Protein AF-A0A3A4K126-F1 (afdb_monomer_lite)

Foldseek 3Di:
DLVQLLVLLLVCLADLVSLLVSLLVLLVVCLVPVLLVQLSVQLCVLSCVVNDPVNCSSVVNNVVSLVVQLVVCCVPVVGSPDDPVLVVLCVLCVVQVHNDQFDPDLVLLLCLCDPQCQAHPCNLQVLLVLVVVCCVPVVVVPPPPVPQDPSNVSNLSSLVSSLVSLSRSLSRGLPSSVAQAHYRVSSVSSVVSSVSNCPVSVVPDDDPVSVVVSVVSNVSSVVSVVLRVPFDSPDCQAPRNVVVCRHNCNSVVSRDPVVHHRSVSSVVVVVVVVVVVVVPDD

Sequence (282 aa):
LFVLPVWLLVRAPQNAAALLLAGCAAGLAALVRPTDLVPLGLAIAWWLPAIGRRVWLFALPLAALGAVQLAYNAVQFGSWSAFGQTIMSEASVAARGVPSQWVWNPLPGIFGLLFSPSRGLFVYSPVLLFLAGWLTVKGRRARPDGATTPERRRLFCAWGSGAVGVLFVSAFRWEWWGGFCWGPRFMTDAAPYLALLLPPVLESLRRVSAKTAFALLLFLSIFIQWLGSVSDIYGPHSWNGQRQTYSQADREIMWDLDPPPQIVHHLLDFRREEDLVFRAGP

pLDDT: mean 86.99, std 12.14, range [43.09, 98.25]

Structure (mmCIF, N/CA/C/O backbone):
data_AF-A0A3A4K126-F1
#
_entry.id   AF-A0A3A4K126-F1
#
loop_
_atom_site.group_PDB
_atom_site.id
_atom_site.type_symbol
_atom_site.label_atom_id
_atom_site.label_alt_id
_atom_site.label_comp_id
_atom_site.label_asym_id
_atom_site.label_entity_id
_atom_site.label_seq_id
_atom_site.pdbx_PDB_ins_code
_atom_site.Cartn_x
_atom_site.Cartn_y
_atom_site.Cartn_z
_atom_site.occupancy
_atom_site.B_iso_or_equiv
_atom_site.auth_seq_id
_atom_site.auth_comp_id
_atom_site.auth_asym_id
_atom_site.auth_atom_id
_atom_site.pdbx_PDB_model_num
ATOM 1 N N . LEU A 1 1 ? 3.412 -9.599 9.054 1.00 72.56 1 LEU A N 1
ATOM 2 C CA . LEU A 1 1 ? 4.180 -8.748 9.994 1.00 72.56 1 LEU A CA 1
ATOM 3 C C . LEU A 1 1 ? 3.517 -7.389 10.235 1.00 72.56 1 LEU A C 1
ATOM 5 O O . LEU A 1 1 ? 3.362 -7.047 11.390 1.00 72.56 1 LEU A O 1
ATOM 9 N N . PHE A 1 2 ? 3.019 -6.671 9.219 1.00 77.44 2 PHE A N 1
ATOM 10 C CA . PHE A 1 2 ? 2.408 -5.329 9.370 1.00 77.44 2 PHE A CA 1
ATOM 11 C C . PHE A 1 2 ? 1.202 -5.207 10.305 1.00 77.44 2 PHE A C 1
ATOM 13 O O . PHE A 1 2 ? 1.059 -4.207 11.004 1.00 77.44 2 PHE A O 1
ATOM 20 N N . VAL A 1 3 ? 0.339 -6.223 10.343 1.00 84.25 3 VAL A N 1
ATOM 21 C CA . VAL A 1 3 ? -0.890 -6.172 11.149 1.00 84.25 3 VAL A CA 1
ATOM 22 C C . VAL A 1 3 ? -0.606 -6.363 12.643 1.00 84.25 3 VAL A C 1
ATOM 24 O O . VAL A 1 3 ? -1.303 -5.808 13.491 1.00 84.25 3 VAL A O 1
ATOM 27 N N . LEU A 1 4 ? 0.438 -7.129 12.968 1.00 89.62 4 LEU A N 1
ATOM 28 C CA . LEU A 1 4 ? 0.722 -7.582 14.327 1.00 89.62 4 LEU A CA 1
ATOM 29 C C . LEU A 1 4 ? 1.096 -6.435 15.290 1.00 89.62 4 LEU A C 1
ATOM 31 O O . LEU A 1 4 ? 0.497 -6.391 16.363 1.00 89.62 4 LEU A O 1
ATOM 35 N N . PRO A 1 5 ? 1.988 -5.479 14.942 1.00 89.62 5 PRO A N 1
ATOM 36 C CA . PRO A 1 5 ? 2.283 -4.331 15.794 1.00 89.62 5 PRO A CA 1
ATOM 37 C C . PRO A 1 5 ? 1.029 -3.539 16.149 1.00 89.62 5 PRO A C 1
ATOM 39 O O . PRO A 1 5 ? 0.757 -3.313 17.322 1.00 89.62 5 PRO A O 1
ATOM 42 N N . VAL A 1 6 ? 0.216 -3.175 15.154 1.00 88.69 6 VAL A N 1
ATOM 43 C CA . VAL A 1 6 ? -1.006 -2.395 15.388 1.00 88.69 6 VAL A CA 1
ATOM 44 C C . VAL A 1 6 ? -2.006 -3.194 16.226 1.00 88.69 6 VAL A C 1
ATOM 46 O O . VAL A 1 6 ? -2.586 -2.649 17.158 1.00 88.69 6 VAL A O 1
ATOM 49 N N . TRP A 1 7 ? -2.177 -4.492 15.965 1.00 89.88 7 TRP A N 1
ATOM 50 C CA . TRP A 1 7 ? -3.062 -5.351 16.758 1.00 89.88 7 TRP A CA 1
ATOM 51 C C . TRP A 1 7 ? -2.628 -5.465 18.230 1.00 89.88 7 TRP A C 1
ATOM 53 O O . TRP A 1 7 ? -3.470 -5.370 19.125 1.00 89.88 7 TRP A O 1
ATOM 63 N N . LEU A 1 8 ? -1.326 -5.611 18.497 1.00 92.19 8 LEU A N 1
ATOM 64 C CA . LEU A 1 8 ? -0.777 -5.631 19.858 1.00 92.19 8 LEU A CA 1
ATOM 65 C C . LEU A 1 8 ? -0.990 -4.290 20.572 1.00 92.19 8 LEU A C 1
ATOM 67 O O . LEU A 1 8 ? -1.382 -4.272 21.740 1.00 92.19 8 LEU A O 1
ATOM 71 N N . LEU A 1 9 ? -0.798 -3.177 19.859 1.00 89.06 9 LEU A N 1
ATOM 72 C CA . LEU A 1 9 ? -1.029 -1.828 20.382 1.00 89.06 9 LEU A CA 1
ATOM 73 C C . LEU A 1 9 ? -2.507 -1.554 20.675 1.00 89.06 9 LEU A C 1
ATOM 75 O O . LEU A 1 9 ? -2.808 -0.871 21.647 1.00 89.06 9 LEU A O 1
ATOM 79 N N . VAL A 1 10 ? -3.427 -2.123 19.892 1.00 89.12 10 VAL A N 1
ATOM 80 C CA . VAL A 1 10 ? -4.870 -2.060 20.172 1.00 89.12 10 VAL A CA 1
ATOM 81 C C . VAL A 1 10 ? -5.212 -2.822 21.443 1.00 89.12 10 VAL A C 1
ATOM 83 O O . VAL A 1 10 ? -5.946 -2.314 22.285 1.00 89.12 10 VAL A O 1
ATOM 86 N N . ARG A 1 11 ? -4.711 -4.054 21.582 1.00 90.06 11 ARG A N 1
ATOM 87 C CA . ARG A 1 11 ? -5.103 -4.930 22.692 1.00 90.06 11 ARG A CA 1
ATOM 88 C C . ARG A 1 11 ? -4.477 -4.541 24.021 1.00 90.06 11 ARG A C 1
ATOM 90 O O . ARG A 1 11 ? -5.117 -4.706 25.055 1.00 90.06 11 ARG A O 1
ATOM 97 N N . ALA A 1 12 ? -3.224 -4.099 24.012 1.00 90.62 12 ALA A N 1
ATOM 98 C CA . ALA A 1 12 ? -2.472 -3.892 25.240 1.00 90.62 12 ALA A CA 1
ATOM 99 C C . ALA A 1 12 ? -1.412 -2.779 25.090 1.00 90.62 12 ALA A C 1
ATOM 101 O O . ALA A 1 12 ? -0.218 -3.043 25.251 1.00 90.62 12 ALA A O 1
ATOM 102 N N . PRO A 1 13 ? -1.822 -1.516 24.847 1.00 88.69 13 PRO A N 1
ATOM 103 C CA . PRO A 1 13 ? -0.907 -0.403 24.542 1.00 88.69 13 PRO A CA 1
ATOM 104 C C . PRO A 1 13 ? 0.076 -0.065 25.671 1.00 88.69 13 PRO A C 1
ATOM 106 O O . PRO A 1 13 ? 1.084 0.594 25.441 1.00 88.69 13 PRO A O 1
ATOM 109 N N . GLN A 1 14 ? -0.219 -0.500 26.898 1.00 92.38 14 GLN A N 1
ATOM 110 C CA . GLN A 1 14 ? 0.610 -0.271 28.082 1.00 92.38 14 GLN A CA 1
ATOM 111 C C . GLN A 1 14 ? 1.362 -1.528 28.542 1.00 92.38 14 GLN A C 1
ATOM 113 O O . GLN A 1 14 ? 2.190 -1.447 29.448 1.00 92.38 14 GLN A O 1
ATOM 118 N N . ASN A 1 15 ? 1.101 -2.699 27.955 1.00 96.25 15 ASN A N 1
ATOM 119 C CA . ASN A 1 15 ? 1.743 -3.944 28.368 1.00 96.25 15 ASN A CA 1
ATOM 120 C C . ASN A 1 15 ? 3.165 -4.038 27.793 1.00 96.25 15 ASN A C 1
ATOM 122 O O . ASN A 1 15 ? 3.366 -3.902 26.588 1.00 96.25 15 ASN A O 1
ATOM 126 N N . ALA A 1 16 ? 4.155 -4.300 28.650 1.00 96.50 16 ALA A N 1
ATOM 127 C CA . ALA A 1 16 ? 5.557 -4.308 28.242 1.00 96.50 16 ALA A CA 1
ATOM 128 C C . ALA A 1 16 ? 5.885 -5.405 27.218 1.00 96.50 16 ALA A C 1
ATOM 130 O O . ALA A 1 16 ? 6.564 -5.129 26.232 1.00 96.50 16 ALA A O 1
ATOM 131 N N . ALA A 1 17 ? 5.362 -6.619 27.409 1.00 96.69 17 ALA A N 1
ATOM 132 C CA . ALA A 1 17 ? 5.566 -7.719 26.471 1.00 96.69 17 ALA A CA 1
ATOM 133 C C . ALA A 1 17 ? 4.918 -7.417 25.113 1.00 96.69 17 ALA A C 1
ATOM 135 O O . ALA A 1 17 ? 5.538 -7.640 24.079 1.00 96.69 17 ALA A O 1
ATOM 136 N N . ALA A 1 18 ? 3.711 -6.842 25.102 1.00 95.50 18 ALA A N 1
ATOM 137 C CA . ALA A 1 18 ? 3.046 -6.438 23.866 1.00 95.50 18 ALA A CA 1
ATOM 138 C C . ALA A 1 18 ? 3.837 -5.359 23.109 1.00 95.50 18 ALA A C 1
ATOM 140 O O . ALA A 1 18 ? 3.971 -5.454 21.892 1.00 95.50 18 ALA A O 1
ATOM 141 N N . LEU A 1 19 ? 4.399 -4.369 23.813 1.00 96.62 19 LEU A N 1
ATOM 142 C CA . LEU A 1 19 ? 5.230 -3.322 23.209 1.00 96.62 19 LEU A CA 1
ATOM 143 C C . LEU A 1 19 ? 6.538 -3.877 22.635 1.00 96.62 19 LEU A C 1
ATOM 145 O O . LEU A 1 19 ? 6.878 -3.551 21.499 1.00 96.62 19 LEU A O 1
ATOM 149 N N . LEU A 1 20 ? 7.222 -4.752 23.378 1.00 97.62 20 LEU A N 1
ATOM 150 C CA . LEU A 1 20 ? 8.434 -5.427 22.910 1.00 97.62 20 LEU A CA 1
ATOM 151 C C . LEU A 1 20 ? 8.143 -6.292 21.677 1.00 97.62 20 LEU A C 1
ATOM 153 O O . LEU A 1 20 ? 8.834 -6.182 20.670 1.00 97.62 20 LEU A O 1
ATOM 157 N N . LEU A 1 21 ? 7.078 -7.098 21.710 1.00 96.81 21 LEU A N 1
ATOM 158 C CA . LEU A 1 21 ? 6.668 -7.931 20.576 1.00 96.81 21 LEU A CA 1
ATOM 159 C C . LEU A 1 21 ? 6.244 -7.093 19.363 1.00 96.81 21 LEU A C 1
ATOM 161 O O . LEU A 1 21 ? 6.586 -7.443 18.235 1.00 96.81 21 LEU A O 1
ATOM 165 N N . ALA A 1 22 ? 5.540 -5.979 19.577 1.00 95.44 22 ALA A N 1
ATOM 166 C CA . ALA A 1 22 ? 5.163 -5.058 18.510 1.00 95.44 22 ALA A CA 1
ATOM 167 C C . ALA A 1 22 ? 6.400 -4.429 17.860 1.00 95.44 22 ALA A C 1
ATOM 169 O O . ALA A 1 22 ? 6.471 -4.350 16.635 1.00 95.44 22 ALA A O 1
ATOM 170 N N . GLY A 1 23 ? 7.386 -4.030 18.666 1.00 95.88 23 GLY A N 1
ATOM 171 C CA . GLY A 1 23 ? 8.648 -3.485 18.182 1.00 95.88 23 GLY A CA 1
ATOM 172 C C . GLY A 1 23 ? 9.515 -4.524 17.465 1.00 95.88 23 GLY A C 1
ATOM 173 O O . GLY A 1 23 ? 10.050 -4.232 16.399 1.00 95.88 23 GLY A O 1
ATOM 174 N N . CYS A 1 24 ? 9.575 -5.765 17.962 1.00 96.38 24 CYS A N 1
ATOM 175 C CA . CYS A 1 24 ? 10.208 -6.886 17.258 1.00 96.38 24 CYS A CA 1
ATOM 176 C C . CYS A 1 24 ? 9.538 -7.140 15.903 1.00 96.38 24 CYS A C 1
ATOM 178 O O . CYS A 1 24 ? 10.215 -7.228 14.885 1.00 96.38 24 CYS A O 1
ATOM 180 N N . ALA A 1 25 ? 8.205 -7.220 15.863 1.00 94.94 25 ALA A N 1
ATOM 181 C CA . ALA A 1 25 ? 7.463 -7.440 14.625 1.00 94.94 25 ALA A CA 1
ATOM 182 C C . ALA A 1 25 ? 7.648 -6.288 13.623 1.00 94.94 25 ALA A C 1
ATOM 184 O O . ALA A 1 25 ? 7.746 -6.538 12.421 1.00 94.94 25 ALA A O 1
ATOM 185 N N . ALA A 1 26 ? 7.735 -5.047 14.112 1.00 93.88 26 ALA A N 1
ATOM 186 C CA . ALA A 1 26 ? 8.054 -3.876 13.303 1.00 93.88 26 ALA A CA 1
ATOM 187 C C . ALA A 1 26 ? 9.484 -3.926 12.746 1.00 93.88 26 ALA A C 1
ATOM 189 O O . ALA A 1 26 ? 9.683 -3.680 11.559 1.00 93.88 26 ALA A O 1
ATOM 190 N N . GLY A 1 27 ? 10.466 -4.294 13.572 1.00 94.50 27 GLY A N 1
ATOM 191 C CA . GLY A 1 27 ? 11.854 -4.438 13.138 1.00 94.50 27 GLY A CA 1
ATOM 192 C C . GLY A 1 27 ? 12.030 -5.561 12.123 1.00 94.50 27 GLY A C 1
ATOM 193 O O . GLY A 1 27 ? 12.651 -5.347 11.092 1.00 94.50 27 GLY A O 1
ATOM 194 N N . LEU A 1 28 ? 11.400 -6.720 12.335 1.00 93.94 28 LEU A N 1
ATOM 195 C CA . LEU A 1 28 ? 11.408 -7.816 11.362 1.00 93.94 28 LEU A CA 1
ATOM 196 C C . LEU A 1 28 ? 10.764 -7.402 10.033 1.00 93.94 28 LEU A C 1
ATOM 198 O O . LEU A 1 28 ? 11.263 -7.771 8.974 1.00 93.94 28 LEU A O 1
ATOM 202 N N . ALA A 1 29 ? 9.681 -6.618 10.068 1.00 90.75 29 ALA A N 1
ATOM 203 C CA . ALA A 1 29 ? 9.089 -6.070 8.850 1.00 90.75 29 ALA A CA 1
ATOM 204 C C . ALA A 1 29 ? 10.081 -5.162 8.101 1.00 90.75 29 ALA A C 1
ATOM 206 O O . ALA A 1 29 ? 10.238 -5.298 6.891 1.00 90.75 29 ALA A O 1
ATOM 207 N N . ALA A 1 30 ? 10.798 -4.303 8.831 1.00 88.25 30 ALA A N 1
ATOM 208 C CA . ALA A 1 30 ? 11.812 -3.412 8.273 1.00 88.25 30 ALA A CA 1
ATOM 209 C C . ALA A 1 30 ? 13.025 -4.157 7.690 1.00 88.25 30 ALA A C 1
ATOM 211 O O . ALA A 1 30 ? 13.565 -3.720 6.677 1.00 88.25 30 ALA A O 1
ATOM 212 N N . LEU A 1 31 ? 13.429 -5.284 8.291 1.00 89.69 31 LEU A N 1
ATOM 213 C CA . LEU A 1 31 ? 14.481 -6.156 7.748 1.00 89.69 31 LEU A CA 1
ATOM 214 C C . LEU A 1 31 ? 14.087 -6.752 6.396 1.00 89.69 31 LEU A C 1
ATOM 216 O O . LEU A 1 31 ? 14.909 -6.845 5.491 1.00 89.69 31 LEU A O 1
ATOM 220 N N . VAL A 1 32 ? 12.821 -7.152 6.252 1.00 87.94 32 VAL A N 1
ATOM 221 C CA . VAL A 1 32 ? 12.309 -7.704 4.992 1.00 87.94 32 VAL A CA 1
ATOM 222 C C . VAL A 1 32 ? 12.216 -6.610 3.930 1.00 87.94 32 VAL A C 1
ATOM 224 O O . VAL A 1 32 ? 12.624 -6.823 2.788 1.00 87.94 32 VAL A O 1
ATOM 227 N N . ARG A 1 33 ? 11.681 -5.440 4.296 1.00 85.88 33 ARG A N 1
ATOM 228 C CA . ARG A 1 33 ? 11.512 -4.290 3.403 1.00 85.88 33 ARG A CA 1
ATOM 229 C C . ARG A 1 33 ? 11.662 -2.972 4.170 1.00 85.88 33 ARG A C 1
ATOM 231 O O . ARG A 1 33 ? 10.720 -2.529 4.830 1.00 85.88 33 ARG A O 1
ATOM 238 N N . PRO A 1 34 ? 12.808 -2.283 4.033 1.00 86.25 34 PRO A N 1
ATOM 239 C CA . PRO A 1 34 ? 13.057 -1.017 4.726 1.00 86.25 34 PRO A CA 1
ATOM 240 C C . PRO A 1 34 ? 12.057 0.089 4.369 1.00 86.25 34 PRO A C 1
ATOM 242 O O . PRO A 1 34 ? 11.747 0.940 5.201 1.00 86.25 34 PRO A O 1
ATOM 245 N N . THR A 1 35 ? 11.513 0.064 3.148 1.00 85.38 35 THR A N 1
ATOM 246 C CA . THR A 1 35 ? 10.482 1.004 2.679 1.00 85.38 35 THR A CA 1
ATOM 247 C C . THR A 1 35 ? 9.215 0.966 3.522 1.00 85.38 35 THR A C 1
ATOM 249 O O . THR A 1 35 ? 8.507 1.971 3.606 1.00 85.38 35 THR A O 1
ATOM 252 N N . ASP A 1 36 ? 8.956 -0.151 4.200 1.00 86.25 36 ASP A N 1
ATOM 253 C CA . ASP A 1 36 ? 7.715 -0.356 4.931 1.00 86.25 36 ASP A CA 1
ATOM 254 C C . ASP A 1 36 ? 7.744 0.298 6.324 1.00 86.25 36 ASP A C 1
ATOM 256 O O . ASP A 1 36 ? 6.718 0.389 7.004 1.00 86.25 36 ASP A O 1
ATOM 260 N N . LEU A 1 37 ? 8.895 0.850 6.729 1.00 89.69 37 LEU A N 1
ATOM 261 C CA . LEU A 1 37 ? 9.010 1.704 7.913 1.00 89.69 37 LEU A CA 1
ATOM 262 C C . LEU A 1 37 ? 8.114 2.941 7.824 1.00 89.69 37 LEU A C 1
ATOM 264 O O . LEU A 1 37 ? 7.567 3.364 8.840 1.00 89.69 37 LEU A O 1
ATOM 268 N N . VAL A 1 38 ? 7.933 3.509 6.628 1.00 92.69 38 VAL A N 1
ATOM 269 C CA . VAL A 1 38 ? 7.070 4.681 6.423 1.00 92.69 38 VAL A CA 1
ATOM 270 C C . VAL A 1 38 ? 5.597 4.344 6.687 1.00 92.69 38 VAL A C 1
ATOM 272 O O . VAL A 1 38 ? 5.020 4.938 7.601 1.00 92.69 38 VAL A O 1
ATOM 275 N N . PRO A 1 39 ? 4.957 3.396 5.970 1.00 91.44 39 PRO A N 1
ATOM 276 C CA . PRO A 1 39 ? 3.559 3.055 6.222 1.00 91.44 39 PRO A CA 1
ATOM 277 C C . PRO A 1 39 ? 3.334 2.507 7.635 1.00 91.44 39 PRO A C 1
ATOM 279 O O . PRO A 1 39 ? 2.326 2.830 8.266 1.00 91.44 39 PRO A O 1
ATOM 282 N N . LEU A 1 40 ? 4.277 1.731 8.180 1.00 91.06 40 LEU A N 1
ATOM 283 C CA . LEU A 1 40 ? 4.178 1.239 9.550 1.00 91.06 40 LEU A CA 1
ATOM 284 C C . LEU A 1 40 ? 4.292 2.371 10.580 1.00 91.06 40 LEU A C 1
ATOM 286 O O . LEU A 1 40 ? 3.487 2.429 11.508 1.00 91.06 40 LEU A O 1
ATOM 290 N N . GLY A 1 41 ? 5.237 3.294 10.405 1.00 92.62 41 GLY A N 1
ATOM 291 C CA . GLY A 1 41 ? 5.402 4.465 11.264 1.00 92.62 41 GLY A CA 1
ATOM 292 C C . GLY A 1 41 ? 4.164 5.360 11.254 1.00 92.62 41 GLY A C 1
ATOM 293 O O . GLY A 1 41 ? 3.674 5.741 12.316 1.00 92.62 41 GLY A O 1
ATOM 294 N N . LEU A 1 42 ? 3.590 5.614 10.073 1.00 94.06 42 LEU A N 1
ATOM 295 C CA . LEU A 1 42 ? 2.342 6.368 9.927 1.00 94.06 42 LEU A CA 1
ATOM 296 C C . LEU A 1 42 ? 1.147 5.678 10.596 1.00 94.06 42 LEU A C 1
ATOM 298 O O . LEU A 1 42 ? 0.272 6.365 11.125 1.00 94.06 42 LEU A O 1
ATOM 302 N N . ALA A 1 43 ? 1.082 4.345 10.587 1.00 91.50 43 ALA A N 1
ATOM 303 C CA . ALA A 1 43 ? 0.035 3.598 11.281 1.00 91.50 43 ALA A CA 1
ATOM 304 C C . ALA A 1 43 ? 0.228 3.630 12.810 1.00 91.50 43 ALA A C 1
ATOM 306 O O . ALA A 1 43 ? -0.720 3.861 13.563 1.00 91.50 43 ALA A O 1
ATOM 307 N N . ILE A 1 44 ? 1.464 3.446 13.282 1.00 91.38 44 ILE A N 1
ATOM 308 C CA . ILE A 1 44 ? 1.812 3.413 14.712 1.00 91.38 44 ILE A CA 1
ATOM 309 C C . ILE A 1 44 ? 1.735 4.802 15.357 1.00 91.38 44 ILE A C 1
ATOM 311 O O . ILE A 1 44 ? 1.428 4.895 16.546 1.00 91.38 44 ILE A O 1
ATOM 315 N N . ALA A 1 45 ? 1.917 5.882 14.591 1.00 93.88 45 ALA A N 1
ATOM 316 C CA . ALA A 1 45 ? 1.803 7.260 15.074 1.00 93.88 45 ALA A CA 1
ATOM 317 C C . ALA A 1 45 ? 0.487 7.525 15.836 1.00 93.88 45 ALA A C 1
ATOM 319 O O . ALA A 1 45 ? 0.478 8.233 16.843 1.00 93.88 45 ALA A O 1
ATOM 320 N N . TRP A 1 46 ? -0.612 6.881 15.423 1.00 93.44 46 TRP A N 1
ATOM 321 C CA . TRP A 1 46 ? -1.928 6.978 16.071 1.00 93.44 46 TRP A CA 1
ATOM 322 C C . TRP A 1 46 ? -1.994 6.367 17.478 1.00 93.44 46 TRP A C 1
ATOM 324 O O . TRP A 1 46 ? -2.923 6.660 18.235 1.00 93.44 46 TRP A O 1
ATOM 334 N N . TRP A 1 47 ? -1.015 5.537 17.835 1.00 92.25 47 TRP A N 1
ATOM 335 C CA . TRP A 1 47 ? -0.912 4.848 19.120 1.00 92.25 47 TRP A CA 1
ATOM 336 C C . TRP A 1 47 ? 0.134 5.463 20.047 1.00 92.25 47 TRP A C 1
ATOM 338 O O . TRP A 1 47 ? 0.112 5.166 21.238 1.00 92.25 47 TRP A O 1
ATOM 348 N N . LEU A 1 48 ? 0.987 6.375 19.566 1.00 92.94 48 LEU A N 1
ATOM 349 C CA . LEU A 1 48 ? 1.990 7.049 20.402 1.00 92.94 48 LEU A CA 1
ATOM 350 C C . LEU A 1 48 ? 1.395 7.698 21.666 1.00 92.94 48 LEU A C 1
ATOM 352 O O . LEU A 1 48 ? 1.967 7.490 22.738 1.00 92.94 48 LEU A O 1
ATOM 356 N N . PRO A 1 49 ? 0.229 8.383 21.623 1.00 93.06 49 PRO A N 1
ATOM 357 C CA . PRO A 1 49 ? -0.386 8.920 22.839 1.00 93.06 49 PRO A CA 1
ATOM 358 C C . PRO A 1 49 ? -0.832 7.829 23.821 1.00 93.06 49 PRO A C 1
ATOM 360 O O . PRO A 1 49 ? -0.795 8.036 25.029 1.00 93.06 49 PRO A O 1
ATOM 363 N N . ALA A 1 50 ? -1.254 6.667 23.309 1.00 90.62 50 ALA A N 1
ATOM 364 C CA . ALA A 1 50 ? -1.707 5.542 24.123 1.00 90.62 50 ALA A CA 1
ATOM 365 C C . ALA A 1 50 ? -0.542 4.758 24.740 1.00 90.62 50 ALA A C 1
ATOM 367 O O . ALA A 1 50 ? -0.720 4.181 25.805 1.00 90.62 50 ALA A O 1
ATOM 368 N N . ILE A 1 51 ? 0.627 4.746 24.093 1.00 92.81 51 ILE A N 1
ATOM 369 C CA . ILE A 1 51 ? 1.861 4.115 24.585 1.00 92.81 51 ILE A CA 1
ATOM 370 C C . ILE A 1 51 ? 2.580 5.041 25.586 1.00 92.81 51 ILE A C 1
ATOM 372 O O . ILE A 1 51 ? 3.113 4.598 26.607 1.00 92.81 51 ILE A O 1
ATOM 376 N N . GLY A 1 52 ? 2.582 6.351 25.318 1.00 93.44 52 GLY A N 1
ATOM 377 C CA . GLY A 1 52 ? 3.175 7.373 26.177 1.00 93.44 52 GLY A CA 1
ATOM 378 C C . GLY A 1 52 ? 4.671 7.156 26.427 1.00 93.44 52 GLY A C 1
ATOM 379 O O . GLY A 1 52 ? 5.435 6.809 25.527 1.00 93.44 52 GLY A O 1
ATOM 380 N N . ARG A 1 53 ? 5.107 7.326 27.684 1.00 93.88 53 ARG A N 1
ATOM 381 C CA . ARG A 1 53 ? 6.527 7.210 28.079 1.00 93.88 53 ARG A CA 1
ATOM 382 C C . ARG A 1 53 ? 7.109 5.807 27.885 1.00 93.88 53 ARG A C 1
ATOM 384 O O . ARG A 1 53 ? 8.321 5.659 27.954 1.00 93.88 53 ARG A O 1
ATOM 391 N N . ARG A 1 54 ? 6.281 4.785 27.637 1.00 95.69 54 ARG A N 1
ATOM 392 C CA . ARG A 1 54 ? 6.721 3.403 27.383 1.00 95.69 54 ARG A CA 1
ATOM 393 C C . ARG A 1 54 ? 7.122 3.149 25.927 1.00 95.69 54 ARG A C 1
ATOM 395 O O . ARG A 1 54 ? 7.456 2.019 25.591 1.00 95.69 54 ARG A O 1
ATOM 402 N N . VAL A 1 55 ? 7.141 4.176 25.069 1.00 95.69 55 VAL A N 1
ATOM 403 C CA . VAL A 1 55 ? 7.510 4.049 23.645 1.00 95.69 55 VAL A CA 1
ATOM 404 C C . VAL A 1 55 ? 8.892 3.430 23.438 1.00 95.69 55 VAL A C 1
ATOM 406 O O . VAL A 1 55 ? 9.106 2.733 22.451 1.00 95.69 55 VAL A O 1
ATOM 409 N N . TRP A 1 56 ? 9.809 3.596 24.394 1.00 96.44 56 TRP A N 1
ATOM 410 C CA . TRP A 1 56 ? 11.129 2.974 24.339 1.00 96.44 56 TRP A CA 1
ATOM 411 C C . TRP A 1 56 ? 11.067 1.437 24.324 1.00 96.44 56 TRP A C 1
ATOM 413 O O . TRP A 1 56 ? 11.914 0.823 23.689 1.00 96.44 56 TRP A O 1
ATOM 423 N N . LEU A 1 57 ? 10.051 0.807 24.932 1.00 97.31 57 LEU A N 1
ATOM 424 C CA . LEU A 1 57 ? 9.863 -0.652 24.879 1.00 97.31 57 LEU A CA 1
ATOM 425 C C . LEU A 1 57 ? 9.524 -1.135 23.466 1.00 97.31 57 LEU A C 1
ATOM 427 O O . LEU A 1 57 ? 9.885 -2.242 23.091 1.00 97.31 57 LEU A O 1
ATOM 431 N N . PHE A 1 58 ? 8.849 -0.300 22.677 1.00 96.12 58 PHE A N 1
ATOM 432 C CA . PHE A 1 58 ? 8.621 -0.556 21.259 1.00 96.12 58 PHE A CA 1
ATOM 433 C C . PHE A 1 58 ? 9.868 -0.218 20.426 1.00 96.12 58 PHE A C 1
ATOM 435 O O . PHE A 1 58 ? 10.270 -0.983 19.551 1.00 96.12 58 PHE A O 1
ATOM 442 N N . ALA A 1 59 ? 10.501 0.923 20.707 1.00 96.06 59 ALA A N 1
ATOM 443 C CA . ALA A 1 59 ? 11.627 1.421 19.926 1.00 96.06 59 ALA A CA 1
ATOM 444 C C . ALA A 1 59 ? 12.900 0.580 20.097 1.00 96.06 59 ALA A C 1
ATOM 446 O O . ALA A 1 59 ? 13.654 0.446 19.144 1.00 96.06 59 ALA A O 1
ATOM 447 N N . LEU A 1 60 ? 13.135 -0.006 21.275 1.00 97.50 60 LEU A N 1
ATOM 448 C CA . LEU A 1 60 ? 14.338 -0.782 21.584 1.00 97.50 60 LEU A CA 1
ATOM 449 C C . LEU A 1 60 ? 14.543 -1.985 20.642 1.00 97.50 60 LEU A C 1
ATOM 451 O O . LEU A 1 60 ? 15.584 -2.035 19.991 1.00 97.50 60 LEU A O 1
ATOM 455 N N . PRO A 1 61 ? 13.600 -2.939 20.508 1.00 97.12 61 PRO A N 1
ATOM 456 C CA . PRO A 1 61 ? 13.770 -4.061 19.583 1.00 97.12 61 PRO A CA 1
ATOM 457 C C . PRO A 1 61 ? 13.770 -3.626 18.112 1.00 97.12 61 PRO A C 1
ATOM 459 O O . PRO A 1 61 ? 14.512 -4.195 17.315 1.00 97.12 61 PRO A O 1
ATOM 462 N N . LEU A 1 62 ? 12.995 -2.596 17.749 1.00 95.81 62 LEU A N 1
ATOM 463 C CA . LEU A 1 62 ? 13.028 -2.012 16.404 1.00 95.81 62 LEU A CA 1
ATOM 464 C C . LEU A 1 62 ? 14.427 -1.463 16.077 1.00 95.81 62 LEU A C 1
ATOM 466 O O . LEU A 1 62 ? 14.970 -1.758 15.016 1.00 95.81 62 LEU A O 1
ATOM 470 N N . ALA A 1 63 ? 15.023 -0.707 17.000 1.00 96.06 63 ALA A N 1
ATOM 471 C CA . ALA A 1 63 ? 16.362 -0.148 16.861 1.00 96.06 63 ALA A CA 1
ATOM 472 C C . ALA A 1 63 ? 17.440 -1.237 16.870 1.00 96.06 63 ALA A C 1
ATOM 474 O O . ALA A 1 63 ? 18.372 -1.158 16.078 1.00 96.06 63 ALA A O 1
ATOM 475 N N . ALA A 1 64 ? 17.303 -2.271 17.706 1.00 97.38 64 ALA A N 1
ATOM 476 C CA . ALA A 1 64 ? 18.231 -3.398 17.743 1.00 97.38 64 ALA A CA 1
ATOM 477 C C . ALA A 1 64 ? 18.256 -4.151 16.403 1.00 97.38 64 ALA A C 1
ATOM 479 O O . ALA A 1 64 ? 19.326 -4.379 15.844 1.00 97.38 64 ALA A O 1
ATOM 480 N N . LEU A 1 65 ? 17.086 -4.474 15.843 1.00 96.31 65 LEU A N 1
ATOM 481 C CA . LEU A 1 65 ? 16.993 -5.114 14.528 1.00 96.31 65 LEU A CA 1
ATOM 482 C C . LEU A 1 65 ? 17.462 -4.174 13.409 1.00 96.31 65 LEU A C 1
ATOM 484 O O . LEU A 1 65 ? 18.177 -4.603 12.508 1.00 96.31 65 LEU A O 1
ATOM 488 N N . GLY A 1 66 ? 17.150 -2.879 13.499 1.00 93.81 66 GLY A N 1
ATOM 489 C CA . GLY A 1 66 ? 17.696 -1.870 12.591 1.00 93.81 66 GLY A CA 1
ATOM 490 C C . GLY A 1 66 ? 19.227 -1.828 12.620 1.00 93.81 66 GLY A C 1
ATOM 491 O O . GLY A 1 66 ? 19.857 -1.837 11.569 1.00 93.81 66 GLY A O 1
ATOM 492 N N . ALA A 1 67 ? 19.840 -1.866 13.803 1.00 95.00 67 ALA A N 1
ATOM 493 C CA . ALA A 1 67 ? 21.292 -1.902 13.953 1.00 95.00 67 ALA A CA 1
ATOM 494 C C . ALA A 1 67 ? 21.902 -3.168 13.332 1.00 95.00 67 ALA A C 1
ATOM 496 O O . ALA A 1 67 ? 22.933 -3.076 12.670 1.00 95.00 67 ALA A O 1
ATOM 497 N N . VAL A 1 68 ? 21.240 -4.324 13.469 1.00 94.94 68 VAL A N 1
ATOM 498 C CA . VAL A 1 68 ? 21.647 -5.565 12.788 1.00 94.94 68 VAL A CA 1
ATOM 499 C C . VAL A 1 68 ? 21.633 -5.389 11.266 1.00 94.94 68 VAL A C 1
ATOM 501 O O . VAL A 1 68 ? 22.604 -5.769 10.616 1.00 94.94 68 VAL A O 1
ATOM 504 N N . GLN A 1 69 ? 20.600 -4.762 10.691 1.00 92.69 69 GLN A N 1
ATOM 505 C CA . GLN A 1 69 ? 20.556 -4.475 9.249 1.00 92.69 69 GLN A CA 1
ATOM 506 C C . GLN A 1 69 ? 21.685 -3.550 8.804 1.00 92.69 69 GLN A C 1
ATOM 508 O O . GLN A 1 69 ? 22.327 -3.804 7.790 1.00 92.69 69 GLN A O 1
ATOM 513 N N . LEU A 1 70 ? 21.917 -2.465 9.545 1.00 93.44 70 LEU A N 1
ATOM 514 C CA . LEU A 1 70 ? 22.951 -1.487 9.213 1.00 93.44 70 LEU A CA 1
ATOM 515 C C . LEU A 1 70 ? 24.349 -2.107 9.305 1.00 93.44 70 LEU A C 1
ATOM 517 O O . LEU A 1 70 ? 25.184 -1.859 8.438 1.00 93.44 70 LEU A O 1
ATOM 521 N N . ALA A 1 71 ? 24.589 -2.950 10.313 1.00 95.25 71 ALA A N 1
ATOM 522 C CA . ALA A 1 71 ? 25.828 -3.705 10.453 1.00 95.25 71 ALA A CA 1
ATOM 523 C C . ALA A 1 71 ? 26.002 -4.714 9.310 1.00 95.25 71 ALA A C 1
ATOM 525 O O . ALA A 1 71 ? 27.068 -4.767 8.700 1.00 95.25 71 ALA A O 1
ATOM 526 N N . TYR A 1 72 ? 24.947 -5.462 8.970 1.00 93.81 72 TYR A N 1
ATOM 527 C CA . TYR A 1 72 ? 24.943 -6.363 7.817 1.00 93.81 72 TYR A CA 1
ATOM 528 C C . TYR A 1 72 ? 25.285 -5.610 6.527 1.00 93.81 72 TYR A C 1
ATOM 530 O O . TYR A 1 72 ? 26.162 -6.040 5.782 1.00 93.81 72 TYR A O 1
ATOM 538 N N . ASN A 1 73 ? 24.656 -4.456 6.295 1.00 93.19 73 ASN A N 1
ATOM 539 C CA . ASN A 1 73 ? 24.911 -3.636 5.116 1.00 93.19 73 ASN A CA 1
ATOM 540 C C . ASN A 1 73 ? 26.359 -3.129 5.075 1.00 93.19 73 ASN A C 1
ATOM 542 O O . ASN A 1 73 ? 27.010 -3.210 4.037 1.00 93.19 73 ASN A O 1
ATOM 546 N N . ALA A 1 74 ? 26.888 -2.657 6.208 1.00 94.75 74 ALA A N 1
ATOM 547 C CA . ALA A 1 74 ? 28.267 -2.190 6.304 1.00 94.75 74 ALA A CA 1
ATOM 548 C C . ALA A 1 74 ? 29.278 -3.297 5.971 1.00 94.75 74 ALA A C 1
ATOM 550 O O . ALA A 1 74 ? 30.240 -3.042 5.253 1.00 94.75 74 ALA A O 1
ATOM 551 N N . VAL A 1 75 ? 29.039 -4.523 6.449 1.00 95.50 75 VAL A N 1
ATOM 552 C CA . VAL A 1 75 ? 29.909 -5.677 6.181 1.00 95.50 75 VAL A CA 1
ATOM 553 C C . VAL A 1 75 ? 29.788 -6.152 4.732 1.00 95.50 75 VAL A C 1
ATOM 555 O O . VAL A 1 75 ? 30.803 -6.401 4.092 1.00 95.50 75 VAL A O 1
ATOM 558 N N . GLN A 1 76 ? 28.568 -6.278 4.206 1.00 94.31 76 GLN A N 1
ATOM 559 C CA . GLN A 1 76 ? 28.335 -6.893 2.894 1.00 94.31 76 GLN A CA 1
ATOM 560 C C . GLN A 1 76 ? 28.514 -5.932 1.718 1.00 94.31 76 GLN A C 1
ATOM 562 O O . GLN A 1 76 ? 28.959 -6.341 0.650 1.00 94.31 76 GLN A O 1
ATOM 567 N N . PHE A 1 77 ? 28.162 -4.660 1.896 1.00 91.50 77 PHE A N 1
ATOM 568 C CA . PHE A 1 77 ? 28.171 -3.656 0.829 1.00 91.50 77 PHE A CA 1
ATOM 569 C C . PHE A 1 77 ? 29.217 -2.555 1.050 1.00 91.50 77 PHE A C 1
ATOM 571 O O . PHE A 1 77 ? 29.283 -1.614 0.264 1.00 91.50 77 PHE A O 1
ATOM 578 N N . GLY A 1 78 ? 30.005 -2.624 2.130 1.00 91.69 78 GLY A N 1
ATOM 579 C CA . GLY A 1 78 ? 30.986 -1.590 2.481 1.00 91.69 78 GLY A CA 1
ATOM 580 C C . GLY A 1 78 ? 30.363 -0.257 2.916 1.00 91.69 78 GLY A C 1
ATOM 581 O O . GLY A 1 78 ? 31.072 0.733 3.079 1.00 91.69 78 GLY A O 1
ATOM 582 N N . SER A 1 79 ? 29.040 -0.206 3.097 1.00 91.12 79 SER A N 1
ATOM 583 C CA . SER A 1 79 ? 28.303 0.988 3.509 1.00 91.12 79 SER A CA 1
ATOM 584 C C . SER A 1 79 ? 27.043 0.604 4.280 1.00 91.12 79 SER A C 1
ATOM 586 O O . SER A 1 79 ? 26.258 -0.229 3.838 1.00 91.12 79 SER A O 1
ATOM 588 N N . TRP A 1 80 ? 26.812 1.250 5.423 1.00 90.75 80 TRP A N 1
ATOM 589 C CA . TRP A 1 80 ? 25.642 1.005 6.274 1.00 90.75 80 TRP A CA 1
ATOM 590 C C . TRP A 1 80 ? 24.314 1.387 5.596 1.00 90.75 80 TRP A C 1
ATOM 592 O O . TRP A 1 80 ? 23.271 0.805 5.900 1.00 90.75 80 TRP A O 1
ATOM 602 N N . SER A 1 81 ? 24.341 2.347 4.667 1.00 86.94 81 SER A N 1
ATOM 603 C CA . SER A 1 81 ? 23.164 2.839 3.938 1.00 86.94 81 SER A CA 1
ATOM 604 C C . SER A 1 81 ? 22.919 2.115 2.614 1.00 86.94 81 SER A C 1
ATOM 606 O O . SER A 1 81 ? 21.890 2.339 1.975 1.00 86.94 81 SER A O 1
ATOM 608 N N . ALA A 1 82 ? 23.843 1.253 2.192 1.00 85.50 82 ALA A N 1
ATOM 609 C CA . ALA A 1 82 ? 23.714 0.512 0.954 1.00 85.50 82 ALA A CA 1
ATOM 610 C C . ALA A 1 82 ? 22.783 -0.690 1.144 1.00 85.50 82 ALA A C 1
ATOM 612 O O . ALA A 1 82 ? 23.010 -1.555 1.984 1.00 85.50 82 ALA A O 1
ATOM 613 N N . PHE A 1 83 ? 21.731 -0.750 0.331 1.00 85.38 83 PHE A N 1
ATOM 614 C CA . PHE A 1 83 ? 20.827 -1.893 0.259 1.00 85.38 83 PHE A CA 1
ATOM 615 C C . PHE A 1 83 ? 20.927 -2.506 -1.132 1.00 85.38 83 PHE A C 1
ATOM 617 O O . PHE A 1 83 ? 20.899 -1.777 -2.123 1.00 85.38 83 PHE A O 1
ATOM 624 N N . GLY A 1 84 ? 20.969 -3.837 -1.224 1.00 83.50 84 GLY A N 1
ATOM 625 C CA . GLY A 1 84 ? 21.106 -4.531 -2.511 1.00 83.50 84 GLY A CA 1
ATOM 626 C C . GLY A 1 84 ? 20.059 -4.109 -3.550 1.00 83.50 84 GLY A C 1
ATOM 627 O O . GLY A 1 84 ? 20.396 -3.880 -4.707 1.00 83.50 84 GLY A O 1
ATOM 628 N N . GLN A 1 85 ? 18.802 -3.904 -3.135 1.00 78.69 85 GLN A N 1
ATOM 629 C CA . GLN A 1 85 ? 17.758 -3.399 -4.038 1.00 78.69 85 GLN A CA 1
ATOM 630 C C . GLN A 1 85 ? 18.010 -1.964 -4.507 1.00 78.69 85 GLN A C 1
ATOM 632 O O . GLN A 1 85 ? 17.736 -1.653 -5.660 1.00 78.69 85 GLN A O 1
ATOM 637 N N . THR A 1 86 ? 18.535 -1.097 -3.640 1.00 81.31 86 THR A N 1
ATOM 638 C CA . THR A 1 86 ? 18.879 0.286 -3.994 1.00 81.31 86 THR A CA 1
ATOM 639 C C . THR A 1 86 ? 20.017 0.304 -5.008 1.00 81.31 86 THR A C 1
ATOM 641 O O . THR A 1 86 ? 19.886 0.978 -6.020 1.00 81.31 86 THR A O 1
ATOM 644 N N . ILE A 1 87 ? 21.062 -0.505 -4.800 1.00 85.38 87 ILE A N 1
ATOM 645 C CA . ILE A 1 87 ? 22.189 -0.635 -5.738 1.00 85.38 87 ILE A CA 1
ATOM 646 C C . ILE A 1 87 ? 21.696 -1.113 -7.110 1.00 85.38 87 ILE A C 1
ATOM 648 O O . ILE A 1 87 ? 22.028 -0.524 -8.135 1.00 85.38 87 ILE A O 1
ATOM 652 N N . MET A 1 88 ? 20.870 -2.164 -7.140 1.00 83.12 88 MET A N 1
ATOM 653 C CA . MET A 1 88 ? 20.327 -2.703 -8.392 1.00 83.12 88 MET A CA 1
ATOM 654 C C . MET A 1 88 ? 19.387 -1.722 -9.094 1.00 83.12 88 MET A C 1
ATOM 656 O O . MET A 1 88 ? 19.448 -1.582 -10.315 1.00 83.12 88 MET A O 1
ATOM 660 N N . SER A 1 89 ? 18.542 -1.027 -8.335 1.00 80.62 89 SER A N 1
ATOM 661 C CA . SER A 1 89 ? 17.650 0.018 -8.843 1.00 80.62 89 SER A CA 1
ATOM 662 C C . SER A 1 89 ? 18.447 1.177 -9.444 1.00 80.62 89 SER A C 1
ATOM 664 O O . SER A 1 89 ? 18.199 1.567 -10.579 1.00 80.62 89 SER A O 1
ATOM 666 N N . GLU A 1 90 ? 19.467 1.680 -8.745 1.00 83.06 90 GLU A N 1
ATOM 667 C CA . GLU A 1 90 ? 20.326 2.765 -9.234 1.00 83.06 90 GLU A CA 1
ATOM 668 C C . GLU A 1 90 ? 21.092 2.366 -10.491 1.00 83.06 90 GLU A C 1
ATOM 670 O O . GLU A 1 90 ? 21.085 3.120 -11.461 1.00 83.06 90 GLU A O 1
ATOM 675 N N . ALA A 1 91 ? 21.662 1.159 -10.527 1.00 84.69 91 ALA A N 1
ATOM 676 C CA . ALA A 1 91 ? 22.306 0.631 -11.726 1.00 84.69 91 ALA A CA 1
ATOM 677 C C . ALA A 1 91 ? 21.319 0.509 -12.901 1.00 84.69 91 ALA A C 1
ATOM 679 O O . ALA A 1 91 ? 21.638 0.904 -14.022 1.00 84.69 91 ALA A O 1
ATOM 680 N N . SER A 1 92 ? 20.101 0.019 -12.645 1.00 81.31 92 SER A N 1
ATOM 681 C CA . SER A 1 92 ? 19.054 -0.135 -13.666 1.00 81.31 92 SER A CA 1
ATOM 682 C C . SER A 1 92 ? 18.591 1.208 -14.226 1.00 81.31 92 SER A C 1
ATOM 684 O O . SER A 1 92 ? 18.350 1.342 -15.421 1.00 81.31 92 SER A O 1
ATOM 686 N N . VAL A 1 93 ? 18.455 2.212 -13.366 1.00 82.69 93 VAL A N 1
ATOM 687 C CA . VAL A 1 93 ? 18.017 3.562 -13.726 1.00 82.69 93 VAL A CA 1
ATOM 688 C C . VAL A 1 93 ? 19.135 4.306 -14.471 1.00 82.69 93 VAL A C 1
ATOM 690 O O . VAL A 1 93 ? 18.874 4.903 -15.517 1.00 82.69 93 VAL A O 1
ATOM 693 N N . ALA A 1 94 ? 20.387 4.176 -14.022 1.00 84.44 94 ALA A N 1
ATOM 694 C CA . ALA A 1 94 ? 21.558 4.735 -14.696 1.00 84.44 94 ALA A CA 1
ATOM 695 C C . ALA A 1 94 ? 21.768 4.132 -16.096 1.00 84.44 94 ALA A C 1
ATOM 697 O O . ALA A 1 94 ? 21.997 4.872 -17.052 1.00 84.44 94 ALA A O 1
ATOM 698 N N . ALA A 1 95 ? 21.597 2.813 -16.249 1.00 83.75 95 ALA A N 1
ATOM 699 C CA . ALA A 1 95 ? 21.662 2.133 -17.547 1.00 83.75 95 ALA A CA 1
ATOM 700 C C . ALA A 1 95 ? 20.616 2.649 -18.556 1.00 83.75 95 ALA A C 1
ATOM 702 O O . ALA A 1 95 ? 20.790 2.498 -19.762 1.00 83.75 95 ALA A O 1
ATOM 703 N N . ARG A 1 96 ? 19.544 3.286 -18.071 1.00 79.50 96 ARG A N 1
ATOM 704 C CA . ARG A 1 96 ? 18.462 3.876 -18.876 1.00 79.50 96 ARG A CA 1
ATOM 705 C C . ARG A 1 96 ? 18.622 5.385 -19.087 1.00 79.50 96 ARG A C 1
ATOM 707 O O . ARG A 1 96 ? 17.685 6.037 -19.543 1.00 79.50 96 ARG A O 1
ATOM 714 N N . GLY A 1 97 ? 19.767 5.958 -18.710 1.00 83.62 97 GLY A N 1
ATOM 715 C CA . GLY A 1 97 ? 20.022 7.399 -18.801 1.00 83.62 97 GLY A CA 1
ATOM 716 C C . GLY A 1 97 ? 19.160 8.238 -17.854 1.00 83.62 97 GLY A C 1
ATOM 717 O O . GLY A 1 97 ? 18.990 9.438 -18.067 1.00 83.62 97 GLY A O 1
ATOM 718 N N . VAL A 1 98 ? 18.581 7.625 -16.818 1.00 83.50 98 VAL A N 1
ATOM 719 C CA . VAL A 1 98 ? 17.772 8.328 -15.824 1.00 83.50 98 VAL A CA 1
ATOM 720 C C . VAL A 1 98 ? 18.682 8.711 -14.646 1.00 83.50 98 VAL A C 1
ATOM 722 O O . VAL A 1 98 ? 19.421 7.868 -14.143 1.00 83.50 98 VAL A O 1
ATOM 725 N N . PRO A 1 99 ? 18.658 9.973 -14.181 1.00 82.50 99 PRO A N 1
ATOM 726 C CA . PRO A 1 99 ? 19.626 10.461 -13.195 1.00 82.50 99 PRO A CA 1
ATOM 727 C C . PRO A 1 99 ? 19.364 9.967 -11.768 1.00 82.50 99 PRO A C 1
ATOM 729 O O . PRO A 1 99 ? 20.269 9.972 -10.940 1.00 82.50 99 PRO A O 1
ATOM 732 N N . SER A 1 100 ? 18.126 9.589 -11.444 1.00 86.81 100 SER A N 1
ATOM 733 C CA . SER A 1 100 ? 17.750 9.146 -10.102 1.00 86.81 100 SER A CA 1
ATOM 734 C C . SER A 1 100 ? 16.547 8.218 -10.142 1.00 86.81 100 SER A C 1
ATOM 736 O O . SER A 1 100 ? 15.607 8.414 -10.914 1.00 86.81 100 SER A O 1
ATOM 738 N N . GLN A 1 101 ? 16.556 7.223 -9.256 1.00 86.00 101 GLN A N 1
ATOM 739 C CA . GLN A 1 101 ? 15.416 6.336 -9.027 1.00 86.00 101 GLN A CA 1
ATOM 740 C C . GLN A 1 101 ? 14.244 7.049 -8.335 1.00 86.00 101 GLN A C 1
ATOM 742 O O . GLN A 1 101 ? 13.137 6.515 -8.295 1.00 86.00 101 GLN A O 1
ATOM 747 N N . TRP A 1 102 ? 14.488 8.232 -7.770 1.00 89.50 102 TRP A N 1
ATOM 748 C CA . TRP A 1 102 ? 13.506 9.049 -7.071 1.00 89.50 102 TRP A CA 1
ATOM 749 C C . TRP A 1 102 ? 13.159 10.280 -7.901 1.00 89.50 102 TRP A C 1
ATOM 751 O O . TRP A 1 102 ? 14.039 10.932 -8.465 1.00 89.50 102 TRP A O 1
ATOM 761 N N . VAL A 1 103 ? 11.874 10.619 -7.950 1.00 90.69 103 VAL A N 1
ATOM 762 C CA . VAL A 1 103 ? 11.369 11.803 -8.652 1.00 90.69 103 VAL A CA 1
ATOM 763 C C . VAL A 1 103 ? 10.817 12.827 -7.678 1.00 90.69 103 VAL A C 1
ATOM 765 O O . VAL A 1 103 ? 10.308 12.471 -6.628 1.00 90.69 103 VAL A O 1
ATOM 768 N N . TRP A 1 104 ? 10.867 14.108 -8.038 1.00 90.06 104 TRP A N 1
ATOM 769 C CA . TRP A 1 104 ? 10.301 15.180 -7.209 1.00 90.06 104 TRP A CA 1
ATOM 770 C C . TRP A 1 104 ? 8.790 15.337 -7.366 1.00 90.06 104 TRP A C 1
ATOM 772 O O . TRP A 1 104 ? 8.112 15.735 -6.423 1.00 90.06 104 TRP A O 1
ATOM 782 N N . ASN A 1 105 ? 8.258 15.032 -8.552 1.00 92.94 105 ASN A N 1
ATOM 783 C CA . ASN A 1 105 ? 6.830 15.103 -8.838 1.00 92.94 105 ASN A CA 1
ATOM 784 C C . ASN A 1 105 ? 6.194 13.708 -8.691 1.00 92.94 105 ASN A C 1
ATOM 786 O O . ASN A 1 105 ? 6.366 12.886 -9.595 1.00 92.94 105 ASN A O 1
ATOM 790 N N . PRO A 1 106 ? 5.442 13.431 -7.607 1.00 94.31 106 PRO A N 1
ATOM 791 C CA . PRO A 1 106 ? 4.812 12.132 -7.397 1.00 94.31 106 PRO A CA 1
ATOM 792 C C . PRO A 1 106 ? 3.499 11.975 -8.170 1.00 94.31 106 PRO A C 1
ATOM 794 O O . PRO A 1 106 ? 2.963 10.872 -8.214 1.00 94.31 106 PRO A O 1
ATOM 797 N N . LEU A 1 107 ? 2.940 13.042 -8.763 1.00 95.19 107 LEU A N 1
ATOM 798 C CA . LEU A 1 107 ? 1.604 12.999 -9.368 1.00 95.19 107 LEU A CA 1
ATOM 799 C C . LEU A 1 107 ? 1.467 11.910 -10.444 1.00 95.19 107 LEU A C 1
ATOM 801 O O . LEU A 1 107 ? 0.497 11.155 -10.361 1.00 95.19 107 LEU A O 1
ATOM 805 N N . PRO A 1 108 ? 2.416 11.736 -11.391 1.00 93.19 108 PRO A N 1
ATOM 806 C CA . PRO A 1 108 ? 2.336 10.645 -12.361 1.00 93.19 108 PRO A CA 1
ATOM 807 C C . PRO A 1 108 ? 2.300 9.268 -11.692 1.00 93.19 108 PRO A C 1
ATOM 809 O O . PRO A 1 108 ? 1.538 8.405 -12.115 1.00 93.19 108 PRO A O 1
ATOM 812 N N . GLY A 1 109 ? 3.070 9.082 -10.615 1.00 94.38 109 GLY A N 1
ATOM 813 C CA . GLY A 1 109 ? 3.070 7.849 -9.836 1.00 94.38 109 GLY A CA 1
ATOM 814 C C . GLY A 1 109 ? 1.761 7.631 -9.080 1.00 94.38 109 GLY A C 1
ATOM 815 O O . GLY A 1 109 ? 1.233 6.527 -9.100 1.00 94.38 109 GLY A O 1
ATOM 816 N N . ILE A 1 110 ? 1.183 8.673 -8.474 1.00 96.56 110 ILE A N 1
ATOM 817 C CA . ILE A 1 110 ? -0.110 8.590 -7.775 1.00 96.56 110 ILE A CA 1
ATOM 818 C C . ILE A 1 110 ? -1.221 8.203 -8.754 1.00 96.56 110 ILE A C 1
ATOM 820 O O . ILE A 1 110 ? -1.948 7.242 -8.512 1.00 96.56 110 ILE A O 1
ATOM 824 N N . PHE A 1 111 ? -1.361 8.935 -9.863 1.00 96.25 111 PHE A N 1
ATOM 825 C CA . PHE A 1 111 ? -2.406 8.647 -10.846 1.00 96.25 111 PHE A CA 1
ATOM 826 C C . PHE A 1 111 ? -2.170 7.310 -11.541 1.00 96.25 111 PHE A C 1
ATOM 828 O O . PHE A 1 111 ? -3.119 6.553 -11.730 1.00 96.25 111 PHE A O 1
ATOM 835 N N . GLY A 1 112 ? -0.915 6.985 -11.847 1.00 95.19 112 GLY A N 1
ATOM 836 C CA . GLY A 1 112 ? -0.528 5.705 -12.420 1.00 95.19 112 GLY A CA 1
ATOM 837 C C . GLY A 1 112 ? -0.908 4.534 -11.517 1.00 95.19 112 GLY A C 1
ATOM 838 O O . GLY A 1 112 ? -1.682 3.671 -11.918 1.00 95.19 112 GLY A O 1
ATOM 839 N N . LEU A 1 113 ? -0.456 4.545 -10.263 1.00 96.44 113 LEU A N 1
ATOM 840 C CA . LEU A 1 113 ? -0.718 3.473 -9.296 1.00 96.44 113 LEU A CA 1
ATOM 841 C C . LEU A 1 113 ? -2.199 3.302 -8.949 1.00 96.44 113 LEU A C 1
ATOM 843 O O . LEU A 1 113 ? -2.591 2.230 -8.495 1.00 96.44 113 LEU A O 1
ATOM 847 N N . LEU A 1 114 ? -3.032 4.327 -9.134 1.00 96.75 114 LEU A N 1
ATOM 848 C CA . LEU A 1 114 ? -4.463 4.252 -8.839 1.00 96.75 114 LEU A CA 1
ATOM 849 C C . LEU A 1 114 ? -5.310 3.917 -10.071 1.00 96.75 114 LEU A C 1
ATOM 851 O O . LEU A 1 114 ? -6.227 3.102 -9.962 1.00 96.75 114 LEU A O 1
ATOM 855 N N . PHE A 1 115 ? -5.008 4.513 -11.226 1.00 96.69 115 PHE A N 1
ATOM 856 C CA . PHE A 1 115 ? -5.927 4.574 -12.367 1.00 96.69 115 PHE A CA 1
ATOM 857 C C . PHE A 1 115 ? -5.345 4.100 -13.700 1.00 96.69 115 PHE A C 1
ATOM 859 O O . PHE A 1 115 ? -6.112 3.979 -14.651 1.00 96.69 115 PHE A O 1
ATOM 866 N N . SER A 1 116 ? -4.040 3.820 -13.797 1.00 95.56 116 SER A N 1
ATOM 867 C CA . SER A 1 116 ? -3.458 3.322 -15.049 1.00 95.56 116 SER A CA 1
ATOM 868 C C . SER A 1 116 ? -4.195 2.062 -15.538 1.00 95.56 116 SER A C 1
ATOM 870 O O . SER A 1 116 ? -4.365 1.120 -14.761 1.00 95.56 116 SER A O 1
ATOM 872 N N . PRO A 1 117 ? -4.575 1.984 -16.822 1.00 95.06 117 PRO A N 1
ATOM 873 C CA . PRO A 1 117 ? -5.129 0.776 -17.434 1.00 95.06 117 PRO A CA 1
ATOM 874 C C . PRO A 1 117 ? -4.284 -0.481 -17.193 1.00 95.06 117 PRO A C 1
ATOM 876 O O . PRO A 1 117 ? -4.818 -1.544 -16.886 1.00 95.06 117 PRO A O 1
ATOM 879 N N . SER A 1 118 ? -2.958 -0.364 -17.285 1.00 92.94 118 SER A N 1
ATOM 880 C CA . SER A 1 118 ? -2.057 -1.515 -17.174 1.00 92.94 118 SER A CA 1
ATOM 881 C C . SER A 1 118 ? -1.517 -1.743 -15.759 1.00 92.94 118 SER A C 1
ATOM 883 O O . SER A 1 118 ? -1.036 -2.838 -15.476 1.00 92.94 118 SER A O 1
ATOM 885 N N . ARG A 1 119 ? -1.607 -0.758 -14.851 1.00 93.25 119 ARG A N 1
ATOM 886 C CA . ARG A 1 119 ? -0.980 -0.795 -13.510 1.00 93.25 119 ARG A CA 1
ATOM 887 C C . ARG A 1 119 ? -1.792 -0.131 -12.396 1.00 93.25 119 ARG A C 1
ATOM 889 O O . ARG A 1 119 ? -1.234 0.188 -11.356 1.00 93.25 119 ARG A O 1
ATOM 896 N N . GLY A 1 120 ? -3.075 0.136 -12.591 1.00 96.00 120 GLY A N 1
ATOM 897 C CA . GLY A 1 120 ? -3.893 0.885 -11.639 1.00 96.00 120 GLY A CA 1
ATOM 898 C C . GLY A 1 120 ? -4.564 -0.010 -10.603 1.00 96.00 120 GLY A C 1
ATOM 899 O O . GLY A 1 120 ? -5.206 -1.002 -10.940 1.00 96.00 120 GLY A O 1
ATOM 900 N N . LEU A 1 121 ? -4.501 0.375 -9.330 1.00 97.12 121 LEU A N 1
ATOM 901 C CA . LEU A 1 121 ? -5.174 -0.317 -8.231 1.00 97.12 121 LEU A CA 1
ATOM 902 C C . LEU A 1 121 ? -6.676 -0.491 -8.477 1.00 97.12 121 LEU A C 1
ATOM 904 O O . LEU A 1 121 ? -7.199 -1.578 -8.256 1.00 97.12 121 LEU A O 1
ATOM 908 N N . PHE A 1 122 ? -7.377 0.542 -8.947 1.00 97.12 122 PHE A N 1
ATOM 909 C CA . PHE A 1 122 ? -8.820 0.450 -9.192 1.00 97.12 122 PHE A CA 1
ATOM 910 C C . PHE A 1 122 ? -9.171 -0.331 -10.460 1.00 97.12 122 PHE A C 1
ATOM 912 O O . PHE A 1 122 ? -10.308 -0.773 -10.596 1.00 97.12 122 PHE A O 1
ATOM 919 N N . VAL A 1 123 ? -8.204 -0.533 -11.357 1.00 97.06 123 VAL A N 1
ATOM 920 C CA . VAL A 1 123 ? -8.370 -1.375 -12.546 1.00 97.06 123 VAL A CA 1
ATOM 921 C C . VAL A 1 123 ? -8.202 -2.849 -12.176 1.00 97.06 123 VAL A C 1
ATOM 923 O O . VAL A 1 123 ? -9.029 -3.673 -12.549 1.00 97.06 123 VAL A O 1
ATOM 926 N N . TYR A 1 124 ? -7.185 -3.174 -11.373 1.00 96.50 124 TYR A N 1
ATOM 927 C CA . TYR A 1 124 ? -6.893 -4.551 -10.951 1.00 96.50 124 TYR A CA 1
ATOM 928 C C . TYR A 1 124 ? -7.712 -5.018 -9.745 1.00 96.50 124 TYR A C 1
ATOM 930 O O . TYR A 1 124 ? -7.850 -6.212 -9.495 1.00 96.50 124 TYR A O 1
ATOM 938 N N . SER A 1 125 ? -8.228 -4.091 -8.944 1.00 96.94 125 SER A N 1
ATOM 939 C CA . SER A 1 125 ? -9.047 -4.371 -7.762 1.00 96.94 125 SER A CA 1
ATOM 940 C C . SER A 1 125 ? -10.245 -3.418 -7.698 1.00 96.94 125 SER A C 1
ATOM 942 O O . SER A 1 125 ? -10.359 -2.621 -6.759 1.00 96.94 125 SER A O 1
ATOM 944 N N . PRO A 1 126 ? -11.169 -3.483 -8.679 1.00 97.12 126 PRO A N 1
ATOM 945 C CA . PRO A 1 126 ? -12.317 -2.580 -8.772 1.00 97.12 126 PRO A CA 1
ATOM 946 C C . PRO A 1 126 ? -13.233 -2.604 -7.544 1.00 97.12 126 PRO A C 1
ATOM 948 O O . PRO A 1 126 ? -13.925 -1.622 -7.278 1.00 97.12 126 PRO A O 1
ATOM 951 N N . VAL A 1 127 ? -13.207 -3.666 -6.728 1.00 97.12 127 VAL A N 1
ATOM 952 C CA . VAL A 1 127 ? -13.932 -3.704 -5.445 1.00 97.12 127 VAL A CA 1
ATOM 953 C C . VAL A 1 127 ? -13.558 -2.537 -4.520 1.00 97.12 127 VAL A C 1
ATOM 955 O O . VAL A 1 127 ? -14.395 -2.047 -3.761 1.00 97.12 127 VAL A O 1
ATOM 958 N N . LEU A 1 128 ? -12.330 -2.019 -4.622 1.00 96.88 128 LEU A N 1
ATOM 959 C CA . LEU A 1 128 ? -11.847 -0.899 -3.812 1.00 96.88 128 LEU A CA 1
ATOM 960 C C . LEU A 1 128 ? -12.503 0.443 -4.172 1.00 96.88 128 LEU A C 1
ATOM 962 O O . LEU A 1 128 ? -12.428 1.384 -3.379 1.00 96.88 128 LEU A O 1
ATOM 966 N N . LEU A 1 129 ? -13.223 0.539 -5.296 1.00 95.81 129 LEU A N 1
ATOM 967 C CA . LEU A 1 129 ? -14.046 1.712 -5.611 1.00 95.81 129 LEU A CA 1
ATOM 968 C C . LEU A 1 129 ? -15.144 1.940 -4.563 1.00 95.81 129 LEU A C 1
ATOM 970 O O . LEU A 1 129 ? -15.499 3.084 -4.284 1.00 95.81 129 LEU A O 1
ATOM 974 N N . PHE A 1 130 ? -15.634 0.877 -3.916 1.00 95.00 130 PHE A N 1
ATOM 975 C CA . PHE A 1 130 ? -16.567 1.008 -2.797 1.00 95.00 130 PHE A CA 1
ATOM 976 C C . PHE A 1 130 ? -15.935 1.719 -1.598 1.00 95.00 130 PHE A C 1
ATOM 978 O O . PHE A 1 130 ? -16.600 2.532 -0.958 1.00 95.00 130 PHE A O 1
ATOM 985 N N . LEU A 1 131 ? -14.654 1.462 -1.314 1.00 93.44 131 LEU A N 1
ATOM 986 C CA . LEU A 1 131 ? -13.925 2.167 -0.260 1.00 93.44 131 LEU A CA 1
ATOM 987 C C . LEU A 1 131 ? -13.746 3.648 -0.616 1.00 93.44 131 LEU A C 1
ATOM 989 O O . LEU A 1 131 ? -14.038 4.514 0.209 1.00 93.44 131 LEU A O 1
ATOM 993 N N . ALA A 1 132 ? -13.349 3.949 -1.856 1.00 91.25 132 ALA A N 1
ATOM 994 C CA . ALA A 1 132 ? -13.220 5.324 -2.338 1.00 91.25 132 ALA A CA 1
ATOM 995 C C . ALA A 1 132 ? -14.560 6.088 -2.280 1.00 91.25 132 ALA A C 1
ATOM 997 O O . ALA A 1 132 ? -14.625 7.204 -1.761 1.00 91.25 132 ALA A O 1
ATOM 998 N N . GLY A 1 133 ? -15.654 5.474 -2.738 1.00 90.00 133 GLY A N 1
ATOM 999 C CA . GLY A 1 133 ? -17.000 6.051 -2.673 1.00 90.00 133 GLY A CA 1
ATOM 1000 C C . GLY A 1 133 ? -17.511 6.232 -1.239 1.00 90.00 133 GLY A C 1
ATOM 1001 O O . GLY A 1 133 ? -18.129 7.243 -0.906 1.00 90.00 133 GLY A O 1
ATOM 1002 N N . TRP A 1 134 ? -17.216 5.283 -0.349 1.00 88.50 134 TRP A N 1
ATOM 1003 C CA . TRP A 1 134 ? -17.576 5.391 1.064 1.00 88.50 134 TRP A CA 1
ATOM 1004 C C . TRP A 1 134 ? -16.858 6.563 1.744 1.00 88.50 134 TRP A C 1
ATOM 1006 O O . TRP A 1 134 ? -17.495 7.352 2.448 1.00 88.50 134 TRP A O 1
ATOM 1016 N N . LEU A 1 135 ? -15.560 6.736 1.474 1.00 86.06 135 LEU A N 1
ATOM 1017 C CA . LEU A 1 135 ? -14.761 7.853 1.984 1.00 86.06 135 LEU A CA 1
ATOM 1018 C C . LEU A 1 135 ? -15.292 9.216 1.511 1.00 86.06 135 LEU A C 1
ATOM 1020 O O . LEU A 1 135 ? -15.339 10.160 2.299 1.00 86.06 135 LEU A O 1
ATOM 1024 N N . THR A 1 136 ? -15.743 9.335 0.259 1.00 81.62 136 THR A N 1
ATOM 1025 C CA . THR A 1 136 ? -16.249 10.611 -0.277 1.00 81.62 136 THR A CA 1
ATOM 1026 C C . THR A 1 136 ? -17.649 10.964 0.229 1.00 81.62 136 THR A C 1
ATOM 1028 O O . THR A 1 136 ? -17.896 12.127 0.556 1.00 81.62 136 THR A O 1
ATOM 1031 N N . VAL A 1 137 ? -18.554 9.984 0.334 1.00 77.12 137 VAL A N 1
ATOM 1032 C CA . VAL A 1 137 ? -19.967 10.202 0.699 1.00 77.12 137 VAL A CA 1
ATOM 1033 C C . VAL A 1 137 ? -20.184 10.204 2.211 1.00 77.12 137 VAL A C 1
ATOM 1035 O O . VAL A 1 137 ? -20.857 11.090 2.745 1.00 77.12 137 VAL A O 1
ATOM 1038 N N . LYS A 1 138 ? -19.636 9.209 2.917 1.00 66.38 138 LYS A N 1
ATOM 1039 C CA . LYS A 1 138 ? -19.821 9.042 4.364 1.00 66.38 138 LYS A CA 1
ATOM 1040 C C . LYS A 1 138 ? -18.680 9.622 5.183 1.00 66.38 138 LYS A C 1
ATOM 1042 O O . LYS A 1 138 ? -18.959 10.106 6.269 1.00 66.38 138 LYS A O 1
ATOM 1047 N N . GLY A 1 139 ? -17.454 9.698 4.662 1.00 57.41 139 GLY A N 1
ATOM 1048 C CA . GLY A 1 139 ? -16.358 10.392 5.355 1.00 57.41 139 GLY A CA 1
ATOM 1049 C C . GLY A 1 139 ? -16.655 11.876 5.619 1.00 57.41 139 GLY A C 1
ATOM 1050 O O . GLY A 1 139 ? -16.248 12.410 6.644 1.00 57.41 139 GLY A O 1
ATOM 1051 N N . ARG A 1 140 ? -17.457 12.521 4.756 1.00 51.62 140 ARG A N 1
ATOM 1052 C CA . ARG A 1 140 ? -17.942 13.904 4.949 1.00 51.62 140 ARG A CA 1
ATOM 1053 C C . ARG A 1 140 ? -19.193 14.014 5.827 1.00 51.62 140 ARG A C 1
ATOM 1055 O O . ARG A 1 140 ? -19.463 15.077 6.373 1.00 51.62 140 ARG A O 1
ATOM 1062 N N . ARG A 1 141 ? -19.982 12.937 5.928 1.00 47.94 141 ARG A N 1
ATOM 1063 C CA . ARG A 1 141 ? -21.247 12.876 6.688 1.00 47.94 141 ARG A CA 1
ATOM 1064 C C . ARG A 1 141 ? -21.132 12.132 8.012 1.00 47.94 141 ARG A C 1
ATOM 1066 O O . ARG A 1 141 ? -22.130 12.049 8.721 1.00 47.94 141 ARG A O 1
ATOM 1073 N N . ALA A 1 142 ? -19.944 11.643 8.357 1.00 48.06 142 ALA A N 1
ATOM 1074 C CA . ALA A 1 142 ? -19.603 11.142 9.674 1.00 48.06 142 ALA A CA 1
ATOM 1075 C C . ALA A 1 142 ? -19.587 12.318 10.663 1.00 48.06 142 ALA A C 1
ATOM 1077 O O . ALA A 1 142 ? -18.558 12.710 11.207 1.00 48.06 142 ALA A O 1
ATOM 1078 N N . ARG A 1 143 ? -20.777 12.867 10.932 1.00 43.09 143 ARG A N 1
ATOM 1079 C CA . ARG A 1 143 ? -21.096 13.264 12.293 1.00 43.09 143 ARG A CA 1
ATOM 1080 C C . ARG A 1 143 ? -20.771 12.054 13.172 1.00 43.09 143 ARG A C 1
ATOM 1082 O O . ARG A 1 143 ? -20.928 10.921 12.708 1.00 43.09 143 ARG A O 1
ATOM 1089 N N . PRO A 1 144 ? -20.269 12.262 14.394 1.00 43.41 144 PRO A N 1
ATOM 1090 C CA . PRO A 1 144 ? -20.140 11.182 15.349 1.00 43.41 144 PRO A CA 1
ATOM 1091 C C . PRO A 1 144 ? -21.551 10.676 15.666 1.00 43.41 144 PRO A C 1
ATOM 1093 O O . PRO A 1 144 ? -22.162 11.074 16.650 1.00 43.41 144 PRO A O 1
ATOM 1096 N N . ASP A 1 145 ? -22.092 9.807 14.814 1.00 44.16 145 ASP A N 1
ATOM 1097 C CA . ASP A 1 145 ? -23.100 8.857 15.230 1.00 44.16 145 ASP A CA 1
ATOM 1098 C C . ASP A 1 145 ? -22.429 8.142 16.402 1.00 44.16 145 ASP A C 1
ATOM 1100 O O . ASP A 1 145 ? -21.347 7.565 16.234 1.00 44.16 145 ASP A O 1
ATOM 1104 N N . GLY A 1 146 ? -23.002 8.251 17.603 1.00 47.97 146 GLY A N 1
ATOM 1105 C CA . GLY A 1 146 ? -22.413 7.785 18.869 1.00 47.97 146 GLY A CA 1
ATOM 1106 C C . GLY A 1 146 ? -22.018 6.297 18.915 1.00 47.97 146 GLY A C 1
ATOM 1107 O O . GLY A 1 146 ? -21.578 5.812 19.948 1.00 47.97 146 GLY A O 1
ATOM 1108 N N . ALA A 1 147 ? -22.148 5.577 17.798 1.00 52.25 147 ALA A N 1
ATOM 1109 C CA . ALA A 1 147 ? -21.728 4.206 17.561 1.00 52.25 147 ALA A CA 1
ATOM 1110 C C . ALA A 1 147 ? -20.235 4.036 17.198 1.00 52.25 147 ALA A C 1
ATOM 1112 O O . ALA A 1 147 ? -19.718 2.923 17.302 1.00 52.25 147 ALA A O 1
ATOM 1113 N N . THR A 1 148 ? -19.511 5.082 16.765 1.00 64.94 148 THR A N 1
ATOM 1114 C CA . THR A 1 148 ? -18.078 4.932 16.426 1.00 64.94 148 THR A CA 1
ATOM 1115 C C . THR A 1 148 ? -17.201 5.210 17.643 1.00 64.94 148 THR A C 1
ATOM 1117 O O . THR A 1 148 ? -16.974 6.366 18.001 1.00 64.94 148 THR A O 1
ATOM 1120 N N . THR A 1 149 ? -16.665 4.158 18.269 1.00 77.44 149 THR A N 1
ATOM 1121 C CA . THR A 1 149 ? -15.724 4.327 19.384 1.00 77.44 149 THR A CA 1
ATOM 1122 C C . THR A 1 149 ? -14.456 5.070 18.925 1.00 77.44 149 THR A C 1
ATOM 1124 O O . THR A 1 149 ? -14.004 4.883 17.787 1.00 77.44 149 THR A O 1
ATOM 1127 N N . PRO A 1 150 ? -13.829 5.897 19.787 1.00 80.94 150 PRO A N 1
ATOM 1128 C CA . PRO A 1 150 ? -12.566 6.570 19.472 1.00 80.94 150 PRO A CA 1
ATOM 1129 C C . PRO A 1 150 ? -11.476 5.611 18.971 1.00 80.94 150 PRO A C 1
ATOM 1131 O O . PRO A 1 150 ? -10.676 5.970 18.108 1.00 80.94 150 PRO A O 1
ATOM 1134 N N . GLU A 1 151 ? -11.478 4.375 19.467 1.00 82.00 151 GLU A N 1
ATOM 1135 C CA . GLU A 1 151 ? -10.569 3.300 19.064 1.00 82.00 151 GLU A CA 1
ATOM 1136 C C . GLU A 1 151 ? -10.809 2.827 17.629 1.00 82.00 151 GLU A C 1
ATOM 1138 O O . GLU A 1 151 ? -9.853 2.722 16.862 1.00 82.00 151 GLU A O 1
ATOM 1143 N N . ARG A 1 152 ? -12.072 2.618 17.221 1.00 84.00 152 ARG A N 1
ATOM 1144 C CA . ARG A 1 152 ? -12.411 2.290 15.825 1.00 84.00 152 ARG A CA 1
ATOM 1145 C C . ARG A 1 152 ? -11.953 3.392 14.874 1.00 84.00 152 ARG A C 1
ATOM 1147 O O . ARG A 1 152 ? -11.393 3.090 13.823 1.00 84.00 152 ARG A O 1
ATOM 1154 N N . ARG A 1 153 ? -12.131 4.663 15.258 1.00 85.69 153 ARG A N 1
ATOM 1155 C CA . ARG A 1 153 ? -11.645 5.801 14.462 1.00 85.69 153 ARG A CA 1
ATOM 1156 C C . ARG A 1 153 ? -10.123 5.800 14.352 1.00 85.69 153 ARG A C 1
ATOM 1158 O O . ARG A 1 153 ? -9.603 5.943 13.252 1.00 85.69 153 ARG A O 1
ATOM 1165 N N . ARG A 1 154 ? -9.408 5.610 15.467 1.00 88.69 154 ARG A N 1
ATOM 1166 C CA . ARG A 1 154 ? -7.937 5.518 15.470 1.00 88.69 154 ARG A CA 1
ATOM 1167 C C . ARG A 1 154 ? -7.438 4.376 14.592 1.00 88.69 154 ARG A C 1
ATOM 1169 O O . ARG A 1 154 ? -6.522 4.594 13.814 1.00 88.69 154 ARG A O 1
ATOM 1176 N N . LEU A 1 155 ? -8.060 3.199 14.671 1.00 89.81 155 LEU A N 1
ATOM 1177 C CA . LEU A 1 155 ? -7.737 2.058 13.813 1.00 89.81 155 LEU A CA 1
ATOM 1178 C C . LEU A 1 155 ? -7.934 2.384 12.337 1.00 89.81 155 LEU A C 1
ATOM 1180 O O . LEU A 1 155 ? -7.028 2.168 11.541 1.00 89.81 155 LEU A O 1
ATOM 1184 N N . PHE A 1 156 ? -9.089 2.942 11.979 1.00 90.31 156 PHE A N 1
ATOM 1185 C CA . PHE A 1 156 ? -9.369 3.351 10.606 1.00 90.31 156 PHE A CA 1
ATOM 1186 C C . PHE A 1 156 ? -8.319 4.344 10.091 1.00 90.31 156 PHE A C 1
ATOM 1188 O O . PHE A 1 156 ? -7.759 4.161 9.014 1.00 90.31 156 PHE A O 1
ATOM 1195 N N . CYS A 1 157 ? -7.999 5.364 10.887 1.00 91.25 157 CYS A N 1
ATOM 1196 C CA . CYS A 1 157 ? -6.977 6.341 10.544 1.00 91.25 157 CYS A CA 1
ATOM 1197 C C . CYS A 1 157 ? -5.574 5.722 10.439 1.00 91.25 157 CYS A C 1
ATOM 1199 O O . CYS A 1 157 ? -4.832 6.106 9.542 1.00 91.25 157 CYS A O 1
ATOM 1201 N N . ALA A 1 158 ? -5.226 4.759 11.298 1.00 92.19 158 ALA A N 1
ATOM 1202 C CA . ALA A 1 158 ? -3.946 4.053 11.266 1.00 92.19 158 ALA A CA 1
ATOM 1203 C C . ALA A 1 158 ? -3.787 3.1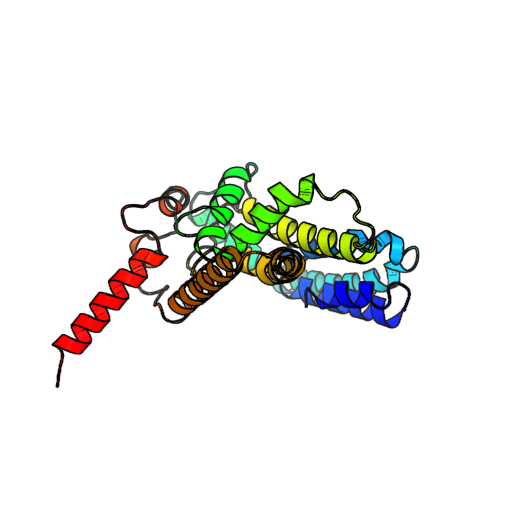90 10.010 1.0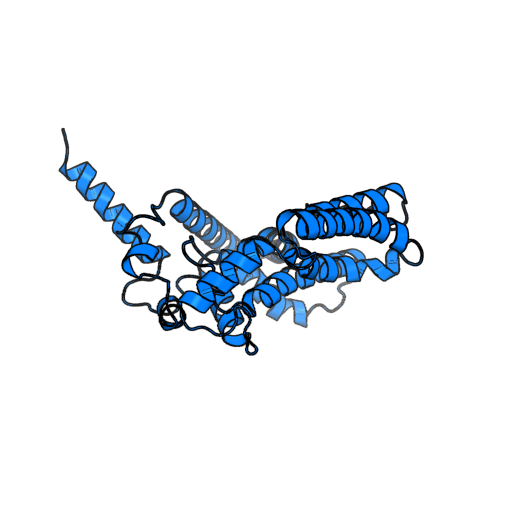0 92.19 158 ALA A C 1
ATOM 1205 O O . ALA A 1 158 ? -2.753 3.238 9.346 1.00 92.19 158 ALA A O 1
ATOM 1206 N N . TRP A 1 159 ? -4.817 2.425 9.642 1.00 92.94 159 TRP A N 1
ATOM 1207 C CA . TRP A 1 159 ? -4.779 1.634 8.413 1.00 92.94 159 TRP A CA 1
ATOM 1208 C C . TRP A 1 159 ? -4.803 2.529 7.171 1.00 92.94 159 TRP A C 1
ATOM 1210 O O . TRP A 1 159 ? -4.055 2.287 6.227 1.00 92.94 159 TRP A O 1
ATOM 1220 N N . GLY A 1 160 ? -5.594 3.606 7.200 1.00 93.75 160 GLY A N 1
ATOM 1221 C CA . GLY A 1 160 ? -5.644 4.610 6.140 1.00 93.75 160 GLY A CA 1
ATOM 1222 C C . GLY A 1 160 ? -4.301 5.303 5.924 1.00 93.75 160 GLY A C 1
ATOM 1223 O O . GLY A 1 160 ? -3.832 5.373 4.791 1.00 93.75 160 GLY A O 1
ATOM 1224 N N . SER A 1 161 ? -3.646 5.765 6.993 1.00 94.44 161 SER A N 1
ATOM 1225 C CA . SER A 1 161 ? -2.332 6.408 6.897 1.00 94.44 161 SER A CA 1
ATOM 1226 C C . SER A 1 161 ? -1.246 5.435 6.440 1.00 94.44 161 SER A C 1
ATOM 1228 O O . SER A 1 161 ? -0.378 5.833 5.669 1.00 94.44 161 SER A O 1
ATOM 1230 N N . GLY A 1 162 ? -1.324 4.159 6.830 1.00 93.88 162 GLY A N 1
ATOM 1231 C CA . GLY A 1 162 ? -0.449 3.110 6.309 1.00 93.88 162 GLY A CA 1
ATOM 1232 C C . GLY A 1 162 ? -0.622 2.879 4.804 1.00 93.88 162 GLY A C 1
ATOM 1233 O O . GLY A 1 162 ? 0.357 2.937 4.065 1.00 93.88 162 GLY A O 1
ATOM 1234 N N . ALA A 1 163 ? -1.859 2.714 4.320 1.00 95.00 163 ALA A N 1
ATOM 1235 C CA . ALA A 1 163 ? -2.139 2.570 2.885 1.00 95.00 163 ALA A CA 1
ATOM 1236 C C . ALA A 1 163 ? -1.653 3.786 2.075 1.00 95.00 163 ALA A C 1
ATOM 1238 O O . ALA A 1 163 ? -1.050 3.638 1.012 1.00 95.00 163 ALA A O 1
ATOM 1239 N N . VAL A 1 164 ? -1.874 4.993 2.604 1.00 95.44 164 VAL A N 1
ATOM 1240 C CA . VAL A 1 164 ? -1.379 6.244 2.016 1.00 95.44 164 VAL A CA 1
ATOM 1241 C C . VAL A 1 164 ? 0.152 6.280 2.020 1.00 95.44 164 VAL A C 1
ATOM 1243 O O . VAL A 1 164 ? 0.746 6.652 1.015 1.00 95.44 164 VAL A O 1
ATOM 1246 N N . GLY A 1 165 ? 0.803 5.834 3.095 1.00 95.00 165 GLY A N 1
ATOM 1247 C CA . GLY A 1 165 ? 2.260 5.719 3.171 1.00 95.00 165 GLY A CA 1
ATOM 1248 C C . GLY A 1 165 ? 2.849 4.849 2.062 1.00 95.00 165 GLY A C 1
ATOM 1249 O O . GLY A 1 165 ? 3.796 5.276 1.404 1.00 95.00 165 GLY A O 1
ATOM 1250 N N . VAL A 1 166 ? 2.252 3.677 1.807 1.00 95.19 166 VAL A N 1
ATOM 1251 C CA . VAL A 1 166 ? 2.657 2.800 0.693 1.00 95.19 166 VAL A CA 1
ATOM 1252 C C . VAL A 1 166 ? 2.513 3.531 -0.639 1.00 95.19 166 VAL A C 1
ATOM 1254 O O . VAL A 1 166 ? 3.461 3.557 -1.424 1.00 95.19 166 VAL A O 1
ATOM 1257 N N . LEU A 1 167 ? 1.362 4.169 -0.882 1.00 96.31 167 LEU A N 1
ATOM 1258 C CA . LEU A 1 167 ? 1.120 4.916 -2.116 1.00 96.31 167 LEU A CA 1
ATOM 1259 C C . LEU A 1 167 ? 2.170 6.013 -2.323 1.00 96.31 167 LEU A C 1
ATOM 1261 O O . LEU A 1 167 ? 2.730 6.111 -3.409 1.00 96.31 167 LEU A O 1
ATOM 1265 N N . PHE A 1 168 ? 2.466 6.810 -1.295 1.00 94.88 168 PHE A N 1
ATOM 1266 C CA . PHE A 1 168 ? 3.426 7.907 -1.402 1.00 94.88 168 PHE A CA 1
ATOM 1267 C C . PHE A 1 168 ? 4.841 7.407 -1.686 1.00 94.88 168 PHE A C 1
ATOM 1269 O O . PHE A 1 168 ? 5.439 7.844 -2.665 1.00 94.88 168 PHE A O 1
ATOM 1276 N N . VAL A 1 169 ? 5.362 6.465 -0.892 1.00 93.50 169 VAL A N 1
ATOM 1277 C CA . VAL A 1 169 ? 6.711 5.905 -1.109 1.00 93.50 169 VAL A CA 1
ATOM 1278 C C . VAL A 1 169 ? 6.850 5.333 -2.522 1.00 93.50 169 VAL A C 1
ATOM 1280 O O . VAL A 1 169 ? 7.884 5.505 -3.164 1.00 93.50 169 VAL A O 1
ATOM 1283 N N . SER A 1 170 ? 5.794 4.697 -3.024 1.00 94.25 170 SER A N 1
ATOM 1284 C CA . SER A 1 170 ? 5.778 4.081 -4.352 1.00 94.25 170 SER A CA 1
ATOM 1285 C C . SER A 1 170 ? 5.641 5.108 -5.475 1.00 94.25 170 SER A C 1
ATOM 1287 O O . SER A 1 170 ? 6.281 4.977 -6.514 1.00 94.25 170 SER A O 1
ATOM 1289 N N . ALA A 1 171 ? 4.852 6.162 -5.268 1.00 95.06 171 ALA A N 1
ATOM 1290 C CA . ALA A 1 171 ? 4.636 7.217 -6.254 1.00 95.06 171 ALA A CA 1
ATOM 1291 C C . ALA A 1 171 ? 5.878 8.086 -6.496 1.00 95.06 171 ALA A C 1
ATOM 1293 O O . ALA A 1 171 ? 6.021 8.663 -7.572 1.00 95.06 171 ALA A O 1
ATOM 1294 N N . PHE A 1 172 ? 6.782 8.169 -5.516 1.00 93.38 172 PHE A N 1
ATOM 1295 C CA . PHE A 1 172 ? 8.065 8.859 -5.659 1.00 93.38 172 PHE A CA 1
ATOM 1296 C C . PHE A 1 172 ? 9.113 8.054 -6.444 1.00 93.38 172 PHE A C 1
ATOM 1298 O O . PHE A 1 172 ? 10.184 8.585 -6.740 1.00 93.38 172 PHE A O 1
ATOM 1305 N N . ARG A 1 173 ? 8.837 6.795 -6.808 1.00 90.31 173 ARG A N 1
ATOM 1306 C CA . ARG A 1 173 ? 9.736 5.992 -7.647 1.00 90.31 173 ARG A CA 1
ATOM 1307 C C . ARG A 1 173 ? 9.638 6.434 -9.105 1.00 90.31 173 ARG A C 1
ATOM 1309 O O . ARG A 1 173 ? 8.546 6.606 -9.643 1.00 90.31 173 ARG A O 1
ATOM 1316 N N . TRP A 1 174 ? 10.783 6.545 -9.777 1.00 87.69 174 TRP A N 1
ATOM 1317 C CA . TRP A 1 174 ? 10.832 6.770 -11.220 1.00 87.69 174 TRP A CA 1
ATOM 1318 C C . TRP A 1 174 ? 10.052 5.681 -11.966 1.00 87.69 174 TRP A C 1
ATOM 1320 O O . TRP A 1 174 ? 9.213 6.001 -12.810 1.00 87.69 174 TRP A O 1
ATOM 1330 N N . GLU A 1 175 ? 10.292 4.425 -11.588 1.00 87.88 175 GLU A N 1
ATOM 1331 C CA . GLU A 1 175 ? 9.651 3.213 -12.102 1.00 87.88 175 GLU A CA 1
ATOM 1332 C C . GLU A 1 175 ? 8.411 2.816 -11.289 1.00 87.88 175 GLU A C 1
ATOM 1334 O O . GLU A 1 175 ? 8.253 1.663 -10.895 1.00 87.88 175 GLU A O 1
ATOM 1339 N N . TRP A 1 176 ? 7.511 3.768 -11.017 1.00 90.75 176 TRP A N 1
ATOM 1340 C CA . TRP A 1 176 ? 6.288 3.528 -10.234 1.00 90.75 176 TRP A CA 1
ATOM 1341 C C . TRP A 1 176 ? 5.447 2.343 -10.752 1.00 90.75 176 TRP A C 1
ATOM 1343 O O . TRP A 1 176 ? 4.702 1.745 -9.983 1.00 90.75 176 TRP A O 1
ATOM 1353 N N . TRP A 1 177 ? 5.576 1.960 -12.027 1.00 88.12 177 TRP A N 1
ATOM 1354 C CA . TRP A 1 177 ? 4.891 0.801 -12.611 1.00 88.12 177 TRP A CA 1
ATOM 1355 C C . TRP A 1 177 ? 5.420 -0.559 -12.126 1.00 88.12 177 TRP A C 1
ATOM 1357 O O . TRP A 1 177 ? 4.797 -1.578 -12.406 1.00 88.12 177 TRP A O 1
ATOM 1367 N N . GLY A 1 178 ? 6.540 -0.604 -11.396 1.00 87.19 178 GLY A N 1
ATOM 1368 C CA . GLY A 1 178 ? 7.026 -1.811 -10.715 1.00 87.19 178 GLY A CA 1
ATOM 1369 C C . GLY A 1 178 ? 7.747 -2.836 -11.600 1.00 87.19 178 GLY A C 1
ATOM 1370 O O . GLY A 1 178 ? 8.050 -3.937 -11.122 1.00 87.19 178 GLY A O 1
ATOM 1371 N N . GLY A 1 179 ? 8.043 -2.477 -12.854 1.00 85.38 179 GLY A N 1
ATOM 1372 C CA . GLY A 1 179 ? 8.782 -3.299 -13.817 1.00 85.38 179 GLY A CA 1
ATOM 1373 C C . GLY A 1 179 ? 7.990 -4.497 -14.358 1.00 85.38 179 GLY A C 1
ATOM 1374 O O . GLY A 1 179 ? 6.765 -4.447 -14.476 1.00 85.38 179 GLY A O 1
ATOM 1375 N N . PHE A 1 180 ? 8.705 -5.580 -14.682 1.00 86.25 180 PHE A N 1
ATOM 1376 C CA . PHE A 1 180 ? 8.157 -6.834 -15.220 1.00 86.25 180 PHE A CA 1
ATOM 1377 C C . PHE A 1 180 ? 7.355 -7.588 -14.154 1.00 86.25 180 PHE A C 1
ATOM 1379 O O . PHE A 1 180 ? 7.871 -8.437 -13.426 1.00 86.25 180 PHE A O 1
ATOM 1386 N N . CYS A 1 181 ? 6.084 -7.232 -14.019 1.00 88.69 181 CYS A N 1
ATOM 1387 C CA . CYS A 1 181 ? 5.170 -7.843 -13.064 1.00 88.69 181 CYS A CA 1
ATOM 1388 C C . CYS A 1 181 ? 3.738 -7.880 -13.612 1.00 88.69 181 CYS A C 1
ATOM 1390 O O . CYS A 1 181 ? 3.456 -7.371 -14.704 1.00 88.69 181 CYS A O 1
ATOM 1392 N N . TRP A 1 182 ? 2.829 -8.488 -12.853 1.00 91.31 182 TRP A N 1
ATOM 1393 C CA . TRP A 1 182 ? 1.387 -8.383 -13.058 1.00 91.31 182 TRP A CA 1
ATOM 1394 C C . TRP A 1 182 ? 0.810 -7.280 -12.169 1.00 91.31 182 TRP A C 1
ATOM 1396 O O . TRP A 1 182 ? 1.037 -7.278 -10.957 1.00 91.31 182 TRP A O 1
ATOM 1406 N N . GLY A 1 183 ? 0.061 -6.347 -12.760 1.00 90.88 183 GLY A N 1
ATOM 1407 C CA . GLY A 1 183 ? -0.666 -5.320 -12.017 1.00 90.88 183 GLY A CA 1
ATOM 1408 C C . GLY A 1 183 ? 0.194 -4.337 -11.210 1.00 90.88 183 GLY A C 1
ATOM 1409 O O . GLY A 1 183 ? 1.377 -4.149 -11.512 1.00 90.88 183 GLY A O 1
ATOM 1410 N N . PRO A 1 184 ? -0.404 -3.643 -10.220 1.00 91.62 184 PRO A N 1
ATOM 1411 C CA . PRO A 1 184 ? 0.248 -2.610 -9.415 1.00 91.62 184 PRO A CA 1
ATOM 1412 C C . PRO A 1 184 ? 1.130 -3.216 -8.313 1.00 91.62 184 PRO A C 1
ATOM 1414 O O . PRO A 1 184 ? 0.776 -3.148 -7.134 1.00 91.62 184 PRO A O 1
ATOM 1417 N N . ARG A 1 185 ? 2.287 -3.799 -8.661 1.00 90.69 185 ARG A N 1
ATOM 1418 C CA . ARG A 1 185 ? 3.185 -4.493 -7.711 1.00 90.69 185 ARG A CA 1
ATOM 1419 C C . ARG A 1 185 ? 3.336 -3.774 -6.369 1.00 90.69 185 ARG A C 1
ATOM 1421 O O . ARG A 1 185 ? 3.138 -4.401 -5.334 1.00 90.69 185 ARG A O 1
ATOM 1428 N N . PHE A 1 186 ? 3.617 -2.472 -6.377 1.00 91.31 186 PHE A N 1
ATOM 1429 C CA . PHE A 1 186 ? 3.805 -1.708 -5.144 1.00 91.31 186 PHE A CA 1
ATOM 1430 C C . PHE A 1 186 ? 2.530 -1.536 -4.303 1.00 91.31 186 PHE A C 1
ATOM 1432 O O . PHE A 1 186 ? 2.599 -1.544 -3.078 1.00 91.31 186 PHE A O 1
ATOM 1439 N N . MET A 1 187 ? 1.347 -1.449 -4.920 1.00 94.44 187 MET A N 1
ATOM 1440 C CA . MET A 1 187 ? 0.088 -1.355 -4.165 1.00 94.44 187 MET A CA 1
ATOM 1441 C C . MET A 1 187 ? -0.329 -2.687 -3.535 1.00 94.44 187 MET A C 1
ATOM 1443 O O . MET A 1 187 ? -1.200 -2.696 -2.666 1.00 94.44 187 MET A O 1
ATOM 1447 N N . THR A 1 188 ? 0.312 -3.801 -3.901 1.00 89.62 188 THR A N 1
ATOM 1448 C CA . THR A 1 188 ? 0.138 -5.082 -3.196 1.00 89.62 188 THR A CA 1
ATOM 1449 C C . THR A 1 188 ? 0.511 -4.947 -1.719 1.00 89.62 188 THR A C 1
ATOM 1451 O O . THR A 1 188 ? -0.150 -5.524 -0.858 1.00 89.62 188 THR A O 1
ATOM 1454 N N . ASP A 1 189 ? 1.483 -4.092 -1.398 1.00 89.62 189 ASP A N 1
ATOM 1455 C CA . ASP A 1 189 ? 1.909 -3.845 -0.018 1.00 89.62 189 ASP A CA 1
ATOM 1456 C C . ASP A 1 189 ? 0.859 -3.037 0.767 1.00 89.62 189 ASP A C 1
ATOM 1458 O O . ASP A 1 189 ? 0.771 -3.127 1.993 1.00 89.62 189 ASP A O 1
ATOM 1462 N N . ALA A 1 190 ? -0.021 -2.313 0.063 1.00 92.50 190 ALA A N 1
ATOM 1463 C CA . ALA A 1 190 ? -1.174 -1.633 0.645 1.00 92.50 190 ALA A CA 1
ATOM 1464 C C . ALA A 1 190 ? -2.377 -2.572 0.851 1.00 92.50 190 ALA A C 1
ATOM 1466 O O . ALA A 1 190 ? -3.268 -2.243 1.636 1.00 92.50 190 ALA A O 1
ATOM 1467 N N . ALA A 1 191 ? -2.424 -3.740 0.199 1.00 90.69 191 ALA A N 1
ATOM 1468 C CA . ALA A 1 191 ? -3.554 -4.669 0.268 1.00 90.69 191 ALA A CA 1
ATOM 1469 C C . ALA A 1 191 ? -4.007 -5.024 1.701 1.00 90.69 191 ALA A C 1
ATOM 1471 O O . ALA A 1 191 ? -5.208 -4.916 1.961 1.00 90.69 191 ALA A O 1
ATOM 1472 N N . PRO A 1 192 ? -3.124 -5.379 2.665 1.00 88.94 192 PRO A N 1
ATOM 1473 C CA . PRO A 1 192 ? -3.568 -5.676 4.029 1.00 88.94 192 PRO A CA 1
ATOM 1474 C C . PRO A 1 192 ? -4.198 -4.459 4.719 1.00 88.94 192 PRO A C 1
ATOM 1476 O O . PRO A 1 192 ? -5.186 -4.604 5.435 1.00 88.94 192 PRO A O 1
ATOM 1479 N N . TYR A 1 193 ? -3.676 -3.255 4.472 1.00 91.69 193 TYR A N 1
ATOM 1480 C CA . TYR A 1 193 ? -4.240 -2.015 5.005 1.00 91.69 193 TYR A CA 1
ATOM 1481 C C . TYR A 1 193 ? -5.626 -1.743 4.413 1.00 91.69 193 TYR A C 1
ATOM 1483 O O . TYR A 1 193 ? -6.578 -1.485 5.143 1.00 91.69 193 TYR A O 1
ATOM 1491 N N . LEU A 1 194 ? -5.753 -1.855 3.090 1.00 93.88 194 LEU A N 1
ATOM 1492 C CA . LEU A 1 194 ? -6.995 -1.612 2.357 1.00 93.88 194 LEU A CA 1
ATOM 1493 C C . LEU A 1 194 ? -8.084 -2.630 2.717 1.00 93.88 194 LEU A C 1
ATOM 1495 O O . LEU A 1 194 ? -9.235 -2.246 2.915 1.00 93.88 194 LEU A O 1
ATOM 1499 N N . ALA A 1 195 ? -7.724 -3.904 2.880 1.00 92.19 195 ALA A N 1
ATOM 1500 C CA . ALA A 1 195 ? -8.646 -4.949 3.316 1.00 92.19 195 ALA A CA 1
ATOM 1501 C C . ALA A 1 195 ? -9.236 -4.649 4.703 1.00 92.19 195 ALA A C 1
ATOM 1503 O O . ALA A 1 195 ? -10.439 -4.802 4.910 1.00 92.19 195 ALA A O 1
ATOM 1504 N N . LEU A 1 196 ? -8.420 -4.146 5.636 1.00 91.19 196 LEU A N 1
ATOM 1505 C CA . LEU A 1 196 ? -8.862 -3.765 6.983 1.00 91.19 196 LEU A CA 1
ATOM 1506 C C . LEU A 1 196 ? -9.731 -2.496 7.010 1.00 91.19 196 LEU A C 1
ATOM 1508 O O . LEU A 1 196 ? -10.394 -2.234 8.015 1.00 91.19 196 LEU A O 1
ATOM 1512 N N . LEU A 1 197 ? -9.780 -1.734 5.914 1.00 92.06 197 LEU A N 1
ATOM 1513 C CA . LEU A 1 197 ? -10.657 -0.569 5.749 1.00 92.06 197 LEU A CA 1
ATOM 1514 C C . LEU A 1 197 ? -12.027 -0.917 5.141 1.00 92.06 197 LEU A C 1
ATOM 1516 O O . LEU A 1 197 ? -12.938 -0.092 5.197 1.00 92.06 197 LEU A O 1
ATOM 1520 N N . LEU A 1 198 ? -12.209 -2.123 4.589 1.00 91.62 198 LEU A N 1
ATOM 1521 C CA . LEU A 1 198 ? -13.469 -2.561 3.972 1.00 91.62 198 LEU A CA 1
ATOM 1522 C C . LEU A 1 198 ? -14.627 -2.896 4.938 1.00 91.62 198 LEU A C 1
ATOM 1524 O O . LEU A 1 198 ? -15.773 -2.688 4.532 1.00 91.62 198 LEU A O 1
ATOM 1528 N N . PRO A 1 199 ? -14.431 -3.371 6.188 1.00 90.50 199 PRO A N 1
ATOM 1529 C CA . PRO A 1 199 ? -15.545 -3.704 7.082 1.00 90.50 199 PRO A CA 1
ATOM 1530 C C . PRO A 1 199 ? -16.615 -2.605 7.251 1.00 90.50 199 PRO A C 1
ATOM 1532 O O . PRO A 1 199 ? -17.791 -2.899 7.024 1.00 90.50 199 PRO A O 1
ATOM 1535 N N . PRO A 1 200 ? -16.280 -1.328 7.544 1.00 87.00 200 PRO A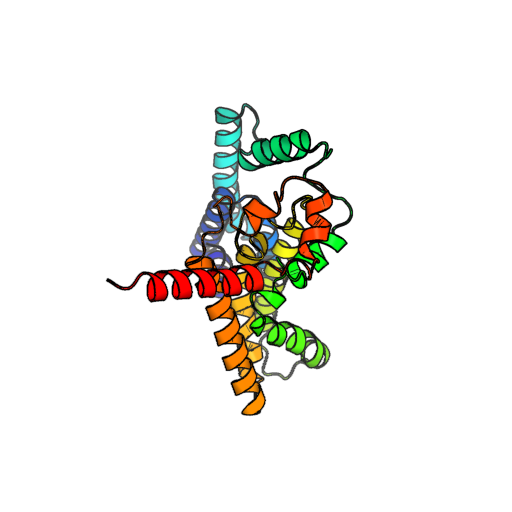 N 1
ATOM 1536 C CA . PRO A 1 200 ? -17.296 -0.274 7.657 1.00 87.00 200 PRO A CA 1
ATOM 1537 C C . PRO A 1 200 ? -18.012 0.027 6.329 1.00 87.00 200 PRO A C 1
ATOM 1539 O O . PRO A 1 200 ? -19.132 0.549 6.320 1.00 87.00 200 PRO A O 1
ATOM 1542 N N . VAL A 1 201 ? -17.391 -0.307 5.194 1.00 90.00 201 VAL A N 1
ATOM 1543 C CA . VAL A 1 201 ? -18.015 -0.203 3.873 1.00 90.00 201 VAL A CA 1
ATOM 1544 C C . VAL A 1 201 ? -19.108 -1.257 3.745 1.00 90.00 201 VAL A C 1
ATOM 1546 O O . VAL A 1 201 ? -20.245 -0.904 3.440 1.00 90.00 201 VAL A O 1
ATOM 1549 N N . LEU A 1 202 ? -18.804 -2.515 4.072 1.00 90.50 202 LEU A N 1
ATOM 1550 C CA . LEU A 1 202 ? -19.756 -3.631 4.053 1.00 90.50 202 LEU A CA 1
ATOM 1551 C C . LEU A 1 202 ? -20.952 -3.393 4.982 1.00 90.50 202 LEU A C 1
ATOM 1553 O O . LEU A 1 202 ? -22.099 -3.546 4.560 1.00 90.50 202 LEU A O 1
ATOM 1557 N N . GLU A 1 203 ? -20.698 -2.938 6.213 1.00 88.94 203 GLU A N 1
ATOM 1558 C CA . GLU A 1 203 ? -21.739 -2.589 7.195 1.00 88.94 203 GLU A CA 1
ATOM 1559 C C . GLU A 1 203 ? -22.686 -1.489 6.677 1.00 88.94 203 GLU A C 1
ATOM 1561 O O . GLU A 1 203 ? -23.858 -1.407 7.059 1.00 88.94 203 GLU A O 1
ATOM 1566 N N . SER A 1 204 ? -22.191 -0.633 5.778 1.00 88.31 204 SER A N 1
ATOM 1567 C CA . SER A 1 204 ? -22.960 0.465 5.200 1.00 88.31 204 SER A CA 1
ATOM 1568 C C . SER A 1 204 ? -23.866 0.059 4.032 1.00 88.31 204 SER A C 1
ATOM 1570 O O . SER A 1 204 ? -24.780 0.820 3.693 1.00 88.31 204 SER A O 1
ATOM 1572 N N . LEU A 1 205 ? -23.650 -1.115 3.426 1.00 90.75 205 LEU A N 1
ATOM 1573 C CA . LEU A 1 205 ? -24.405 -1.580 2.263 1.00 90.75 205 LEU A CA 1
ATOM 1574 C C . LEU A 1 205 ? -25.791 -2.087 2.682 1.00 90.75 205 LEU A C 1
ATOM 1576 O O . LEU A 1 205 ? -25.958 -3.208 3.162 1.00 90.75 205 LEU A O 1
ATOM 1580 N N . ARG A 1 206 ? -26.819 -1.255 2.480 1.00 90.31 206 ARG A N 1
ATOM 1581 C CA . ARG A 1 206 ? -28.213 -1.598 2.823 1.00 90.31 206 ARG A CA 1
ATOM 1582 C C . ARG A 1 206 ? -28.993 -2.225 1.666 1.00 90.31 206 ARG A C 1
ATOM 1584 O O . ARG A 1 206 ? -29.792 -3.124 1.893 1.00 90.31 206 ARG A O 1
ATOM 1591 N N . ARG A 1 207 ? -28.761 -1.766 0.433 1.00 93.88 207 ARG A N 1
ATOM 1592 C CA . ARG A 1 207 ? -29.506 -2.204 -0.760 1.00 93.88 207 ARG A CA 1
ATOM 1593 C C . ARG A 1 207 ? -28.935 -3.508 -1.319 1.00 93.88 207 ARG A C 1
ATOM 1595 O O . ARG A 1 207 ? -27.716 -3.625 -1.434 1.00 93.88 207 ARG A O 1
ATOM 1602 N N . VAL A 1 208 ? -29.805 -4.436 -1.729 1.00 96.12 208 VAL A N 1
ATOM 1603 C CA . VAL A 1 208 ? -29.400 -5.696 -2.387 1.00 96.12 208 VAL A CA 1
ATOM 1604 C C . VAL A 1 208 ? -28.558 -5.405 -3.626 1.00 96.12 208 VAL A C 1
ATOM 1606 O O . VAL A 1 208 ? -27.476 -5.959 -3.748 1.00 96.12 208 VAL A O 1
ATOM 1609 N N . SER A 1 209 ? -28.962 -4.442 -4.459 1.00 96.62 209 SER A N 1
ATOM 1610 C CA . SER A 1 209 ? -28.194 -4.037 -5.644 1.00 96.62 209 SER A CA 1
ATOM 1611 C C . SER A 1 209 ? -26.759 -3.605 -5.327 1.00 96.62 209 SER A C 1
ATOM 1613 O O . SER A 1 209 ? -25.838 -3.975 -6.046 1.00 96.62 209 SER A O 1
ATOM 1615 N N . ALA A 1 210 ? -26.541 -2.880 -4.225 1.00 94.69 210 ALA A N 1
ATOM 1616 C CA . ALA A 1 210 ? -25.203 -2.467 -3.806 1.00 94.69 210 ALA A CA 1
ATOM 1617 C C . ALA A 1 210 ? -24.362 -3.655 -3.307 1.00 94.69 210 ALA A C 1
ATOM 1619 O O . ALA A 1 210 ? -23.169 -3.716 -3.587 1.00 94.69 210 ALA A O 1
ATOM 1620 N N . LYS A 1 211 ? -24.981 -4.615 -2.606 1.00 95.94 211 LYS A N 1
ATOM 1621 C CA . LYS A 1 211 ? -24.318 -5.860 -2.184 1.00 95.94 211 LYS A CA 1
ATOM 1622 C C . LYS A 1 211 ? -23.960 -6.740 -3.382 1.00 95.94 211 LYS A C 1
ATOM 1624 O O . LYS A 1 211 ? -22.847 -7.245 -3.438 1.00 95.94 211 LYS A O 1
ATOM 1629 N N . THR A 1 212 ? -24.870 -6.880 -4.345 1.00 97.38 212 THR A N 1
ATOM 1630 C CA . THR A 1 212 ? -24.629 -7.615 -5.592 1.00 97.38 212 THR A CA 1
ATOM 1631 C C . THR A 1 212 ? -23.506 -6.964 -6.390 1.00 97.38 212 THR A C 1
ATOM 1633 O O . THR A 1 212 ? -22.572 -7.652 -6.778 1.00 97.38 212 THR A O 1
ATOM 1636 N N . ALA A 1 213 ? -23.529 -5.639 -6.565 1.00 97.56 213 ALA A N 1
ATOM 1637 C CA . ALA A 1 213 ? -22.446 -4.916 -7.228 1.00 97.56 213 ALA A CA 1
ATOM 1638 C C . ALA A 1 213 ? -21.102 -5.097 -6.502 1.00 97.56 213 ALA A C 1
ATOM 1640 O O . ALA A 1 213 ? -20.093 -5.355 -7.150 1.00 97.56 213 ALA A O 1
ATOM 1641 N N . PHE A 1 214 ? -21.084 -5.035 -5.164 1.00 97.38 214 PHE A N 1
ATOM 1642 C CA . PHE A 1 214 ? -19.878 -5.316 -4.381 1.00 97.38 214 PHE A CA 1
ATOM 1643 C C . PHE A 1 214 ? -19.362 -6.738 -4.627 1.00 97.38 214 PHE A C 1
ATOM 1645 O O . PHE A 1 214 ? -18.179 -6.913 -4.900 1.00 97.38 214 PHE A O 1
ATOM 1652 N N . ALA A 1 215 ? -20.239 -7.743 -4.565 1.00 97.50 215 ALA A N 1
ATOM 1653 C CA . ALA A 1 215 ? -19.874 -9.141 -4.778 1.00 97.50 215 ALA A CA 1
ATOM 1654 C C . ALA A 1 215 ? -19.346 -9.393 -6.199 1.00 97.50 215 ALA A C 1
ATOM 1656 O O . ALA A 1 215 ? -18.334 -10.070 -6.356 1.00 97.50 215 ALA A O 1
ATOM 1657 N N . LEU A 1 216 ? -19.975 -8.801 -7.220 1.00 98.25 216 LEU A N 1
ATOM 1658 C CA . LEU A 1 216 ? -19.524 -8.894 -8.610 1.00 98.25 216 LEU A CA 1
ATOM 1659 C C . LEU A 1 216 ? -18.152 -8.240 -8.809 1.00 98.25 216 LEU A C 1
ATOM 1661 O O . LEU A 1 216 ? -17.280 -8.839 -9.430 1.00 98.25 216 LEU A O 1
ATOM 1665 N N . LEU A 1 217 ? -17.922 -7.046 -8.251 1.00 97.94 217 LEU A N 1
ATOM 1666 C CA . LEU A 1 217 ? -16.614 -6.389 -8.345 1.00 97.94 217 LEU A CA 1
ATOM 1667 C C . LEU A 1 217 ? -15.541 -7.103 -7.520 1.00 97.94 217 LEU A C 1
ATOM 1669 O O . LEU A 1 217 ? -14.379 -7.113 -7.920 1.00 97.94 217 LEU A O 1
ATOM 1673 N N . LEU A 1 218 ? -15.903 -7.709 -6.387 1.00 97.56 218 LEU A N 1
ATOM 1674 C CA . LEU A 1 218 ? -15.000 -8.559 -5.615 1.00 97.56 218 LEU A CA 1
ATOM 1675 C C . LEU A 1 218 ? -14.603 -9.793 -6.424 1.00 97.56 218 LEU A C 1
ATOM 1677 O O . LEU A 1 218 ? -13.415 -10.078 -6.537 1.00 97.56 218 LEU A O 1
ATOM 1681 N N . PHE A 1 219 ? -15.577 -10.477 -7.025 1.00 98.19 219 PHE A N 1
ATOM 1682 C CA . PHE A 1 219 ? -15.325 -11.613 -7.905 1.00 98.19 219 PHE A CA 1
ATOM 1683 C C . PHE A 1 219 ? -14.425 -11.217 -9.078 1.00 98.19 219 PHE A C 1
ATOM 1685 O O . PHE A 1 219 ? -13.416 -11.872 -9.309 1.00 98.19 219 PHE A O 1
ATOM 1692 N N . LEU A 1 220 ? -14.725 -10.104 -9.753 1.00 97.69 220 LEU A N 1
ATOM 1693 C CA . LEU A 1 220 ? -13.895 -9.581 -10.838 1.00 97.69 220 LEU A CA 1
ATOM 1694 C C . LEU A 1 220 ? -12.465 -9.280 -10.369 1.00 97.69 220 LEU A C 1
ATOM 1696 O O . LEU A 1 220 ? -11.511 -9.622 -11.057 1.00 97.69 220 LEU A O 1
ATOM 1700 N N . SER A 1 221 ? -12.307 -8.686 -9.183 1.00 97.06 221 SER A N 1
ATOM 1701 C CA . SER A 1 221 ? -10.987 -8.404 -8.604 1.00 97.06 221 SER A CA 1
ATOM 1702 C C . SER A 1 221 ? -10.204 -9.700 -8.372 1.00 97.06 221 SER A C 1
ATOM 1704 O O . SER A 1 221 ? -9.041 -9.788 -8.746 1.00 97.06 221 SER A O 1
ATOM 1706 N N . ILE A 1 222 ? -10.842 -10.727 -7.800 1.00 96.62 222 ILE A N 1
ATOM 1707 C CA . ILE A 1 222 ? -10.228 -12.048 -7.589 1.00 96.62 222 ILE A CA 1
ATOM 1708 C C . ILE A 1 222 ? -9.868 -12.695 -8.929 1.00 96.62 222 ILE A C 1
ATOM 1710 O O . ILE A 1 222 ? -8.761 -13.203 -9.076 1.00 96.62 222 ILE A O 1
ATOM 1714 N N . PHE A 1 223 ? -10.768 -12.640 -9.911 1.00 96.31 223 PHE A N 1
ATOM 1715 C CA . PHE A 1 223 ? -10.553 -13.193 -11.244 1.00 96.31 223 PHE A CA 1
ATOM 1716 C C . PHE A 1 223 ? -9.361 -12.543 -11.958 1.00 96.31 223 PHE A C 1
ATOM 1718 O O . PHE A 1 223 ? -8.529 -13.255 -12.509 1.00 96.31 223 PHE A O 1
ATOM 1725 N N . ILE A 1 224 ? -9.218 -11.215 -11.893 1.00 95.88 224 ILE A N 1
ATOM 1726 C CA . ILE A 1 224 ? -8.062 -10.505 -12.465 1.00 95.88 224 ILE A CA 1
ATOM 1727 C C . ILE A 1 224 ? -6.751 -10.962 -11.809 1.00 95.88 224 ILE A C 1
ATOM 1729 O O . ILE A 1 224 ? -5.744 -11.140 -12.493 1.00 95.88 224 ILE A O 1
ATOM 1733 N N . GLN A 1 225 ? -6.741 -11.165 -10.489 1.00 94.38 225 GLN A N 1
ATOM 1734 C CA . GLN A 1 225 ? -5.546 -11.656 -9.796 1.00 94.38 225 GLN A CA 1
ATOM 1735 C C . GLN A 1 225 ? -5.246 -13.118 -10.136 1.00 94.38 225 GLN A C 1
ATOM 1737 O O . GLN A 1 225 ? -4.086 -13.481 -10.323 1.00 94.38 225 GLN A O 1
ATOM 1742 N N . TRP A 1 226 ? -6.283 -13.948 -10.265 1.00 94.81 226 TRP A N 1
ATOM 1743 C CA . TRP A 1 226 ? -6.147 -15.325 -10.728 1.00 94.81 226 TRP A CA 1
ATOM 1744 C C . TRP A 1 226 ? -5.572 -15.385 -12.147 1.00 94.81 226 TRP A C 1
ATOM 1746 O O . TRP A 1 226 ? -4.607 -16.114 -12.362 1.00 94.81 226 TRP A O 1
ATOM 1756 N N . LEU A 1 227 ? -6.074 -14.564 -13.075 1.00 92.94 227 LEU A N 1
ATOM 1757 C CA . LEU A 1 227 ? -5.558 -14.472 -14.443 1.00 92.94 227 LEU A CA 1
ATOM 1758 C C . LEU A 1 227 ? -4.050 -14.183 -14.445 1.00 92.94 227 LEU A C 1
ATOM 1760 O O . LEU A 1 227 ? -3.290 -14.862 -15.130 1.00 92.94 227 LEU A O 1
ATOM 1764 N N . GLY A 1 228 ? -3.601 -13.235 -13.620 1.00 91.00 228 GLY A N 1
ATOM 1765 C CA . GLY A 1 228 ? -2.179 -12.935 -13.461 1.00 91.00 228 GLY A CA 1
ATOM 1766 C C . GLY A 1 228 ? -1.344 -14.084 -12.901 1.00 91.00 228 GLY A C 1
ATOM 1767 O O . GLY A 1 228 ? -0.173 -14.198 -13.242 1.00 91.00 228 GLY A O 1
ATOM 1768 N N . SER A 1 229 ? -1.934 -14.941 -12.063 1.00 89.94 229 SER A N 1
ATOM 1769 C CA . SER A 1 229 ? -1.245 -16.102 -11.481 1.00 89.94 229 SER A CA 1
ATOM 1770 C C . SER A 1 229 ? -1.026 -17.251 -12.468 1.00 89.94 229 SER A C 1
ATOM 1772 O O . SER A 1 229 ? -0.127 -18.060 -12.253 1.00 89.94 229 SER A O 1
ATOM 1774 N N . VAL A 1 230 ? -1.830 -17.318 -13.534 1.00 88.94 230 VAL A N 1
ATOM 1775 C CA . VAL A 1 230 ? -1.760 -18.370 -14.565 1.00 88.94 230 VAL A CA 1
ATOM 1776 C C . VAL A 1 230 ? -1.164 -17.881 -15.889 1.00 88.94 230 VAL A C 1
ATOM 1778 O O . VAL A 1 230 ? -0.933 -18.687 -16.781 1.00 88.94 230 VAL A O 1
ATOM 1781 N N . SER A 1 231 ? -0.914 -16.577 -16.028 1.00 86.31 231 SER A N 1
ATOM 1782 C CA . SER A 1 231 ? -0.372 -15.971 -17.249 1.00 86.31 231 SER A CA 1
ATOM 1783 C C . SER A 1 231 ? 1.157 -16.015 -17.287 1.00 86.31 231 SER A C 1
ATOM 1785 O O . SER A 1 231 ? 1.811 -15.704 -16.289 1.00 86.31 231 SER A O 1
ATOM 1787 N N . ASP A 1 232 ? 1.744 -16.283 -18.459 1.00 83.12 232 ASP A N 1
ATOM 1788 C CA . ASP A 1 232 ? 3.177 -16.056 -18.674 1.00 83.12 232 ASP A CA 1
ATOM 1789 C C . ASP A 1 232 ? 3.467 -14.557 -18.825 1.00 83.12 232 ASP A C 1
ATOM 1791 O O . ASP A 1 232 ? 3.289 -13.956 -19.883 1.00 83.12 232 ASP A O 1
ATOM 1795 N N . ILE A 1 233 ? 3.924 -13.939 -17.739 1.00 83.38 233 ILE A N 1
ATOM 1796 C CA . ILE A 1 233 ? 4.243 -12.507 -17.675 1.00 83.38 233 ILE A CA 1
ATOM 1797 C C . ILE A 1 233 ? 5.717 -12.186 -17.968 1.00 83.38 233 ILE A C 1
ATOM 1799 O O . ILE A 1 233 ? 6.086 -11.005 -17.932 1.00 83.38 233 ILE A O 1
ATOM 1803 N N . TYR A 1 234 ? 6.552 -13.204 -18.209 1.00 81.00 234 TYR A N 1
ATOM 1804 C CA . TYR A 1 234 ? 8.004 -13.070 -18.382 1.00 81.00 234 TYR A CA 1
ATOM 1805 C C . TYR A 1 234 ? 8.494 -13.498 -19.765 1.00 81.00 234 TYR A C 1
ATOM 1807 O O . TYR A 1 234 ? 9.584 -13.090 -20.167 1.00 81.00 234 TYR A O 1
ATOM 1815 N N . GLY A 1 235 ? 7.708 -14.284 -20.501 1.00 79.25 235 GLY A N 1
ATOM 1816 C CA . GLY A 1 235 ? 8.051 -14.716 -21.845 1.00 79.25 235 GLY A CA 1
ATOM 1817 C C . GLY A 1 235 ? 8.212 -13.558 -22.836 1.00 79.25 235 GLY A C 1
ATOM 1818 O O . GLY A 1 235 ? 7.660 -12.469 -22.640 1.00 79.25 235 GLY A O 1
ATOM 1819 N N . PRO A 1 236 ? 8.927 -13.781 -23.951 1.00 76.19 236 PRO A N 1
ATOM 1820 C CA . PRO A 1 236 ? 9.136 -12.769 -24.990 1.00 76.19 236 PRO A CA 1
ATOM 1821 C C . PRO A 1 236 ? 7.825 -12.320 -25.651 1.00 76.19 236 PRO A C 1
ATOM 1823 O O . PRO A 1 236 ? 7.722 -11.186 -26.112 1.00 76.19 236 PRO A O 1
ATOM 1826 N N . HIS A 1 237 ? 6.812 -13.190 -25.660 1.00 78.94 237 HIS A N 1
ATOM 1827 C CA . HIS A 1 237 ? 5.478 -12.889 -26.175 1.00 78.94 237 HIS A CA 1
ATOM 1828 C C . HIS A 1 237 ? 4.551 -12.250 -25.139 1.00 78.94 237 HIS A C 1
ATOM 1830 O O . HIS A 1 237 ? 3.488 -11.786 -25.527 1.00 78.94 237 HIS A O 1
ATOM 1836 N N . SER A 1 238 ? 4.947 -12.182 -23.865 1.00 84.38 238 SER A N 1
ATOM 1837 C CA . SER A 1 238 ? 4.142 -11.545 -22.821 1.00 84.38 238 SER A CA 1
ATOM 1838 C C . SER A 1 238 ? 3.969 -10.050 -23.078 1.00 84.38 238 SER A C 1
ATOM 1840 O O . SER A 1 238 ? 4.811 -9.416 -23.721 1.00 84.38 238 SER A O 1
ATOM 1842 N N . TRP A 1 239 ? 2.939 -9.448 -22.478 1.00 87.75 239 TRP A N 1
ATOM 1843 C CA . TRP A 1 239 ? 2.725 -8.001 -22.563 1.00 87.75 239 TRP A CA 1
ATOM 1844 C C . TRP A 1 239 ? 3.976 -7.204 -22.154 1.00 87.75 239 TRP A C 1
ATOM 1846 O O . TRP A 1 239 ? 4.346 -6.242 -22.822 1.00 87.75 239 TRP A O 1
ATOM 1856 N N . ASN A 1 240 ? 4.673 -7.628 -21.089 1.00 85.31 240 ASN A N 1
ATOM 1857 C CA . ASN A 1 240 ? 5.902 -6.968 -20.633 1.00 85.31 240 ASN A CA 1
ATOM 1858 C C . ASN A 1 240 ? 7.061 -7.152 -21.630 1.00 85.31 240 ASN A C 1
ATOM 1860 O O . ASN A 1 240 ? 7.819 -6.212 -21.872 1.00 85.31 240 ASN A O 1
ATOM 1864 N N . GLY A 1 241 ? 7.192 -8.353 -22.207 1.00 80.31 241 GLY A N 1
ATOM 1865 C CA . GLY A 1 241 ? 8.230 -8.698 -23.180 1.00 80.31 241 GLY A CA 1
ATOM 1866 C C . GLY A 1 241 ? 8.073 -7.948 -24.502 1.00 80.31 241 GLY A C 1
ATOM 1867 O O . GLY A 1 241 ? 9.028 -7.330 -24.970 1.00 80.31 241 GLY A O 1
ATOM 1868 N N . GLN A 1 242 ? 6.855 -7.917 -25.054 1.00 79.88 242 GLN A N 1
ATOM 1869 C CA . GLN A 1 242 ? 6.544 -7.210 -26.300 1.00 79.88 242 GLN A CA 1
ATOM 1870 C C . GLN A 1 242 ? 6.714 -5.699 -26.168 1.00 79.88 242 GLN A C 1
ATOM 1872 O O . GLN A 1 242 ? 7.170 -5.038 -27.099 1.00 79.88 242 GLN A O 1
ATOM 1877 N N . ARG A 1 243 ? 6.353 -5.146 -25.006 1.00 75.88 243 ARG A N 1
ATOM 1878 C CA . ARG A 1 243 ? 6.445 -3.707 -24.754 1.00 75.88 243 ARG A CA 1
ATOM 1879 C C . ARG A 1 243 ? 7.810 -3.251 -24.258 1.00 75.88 243 ARG A C 1
ATOM 1881 O O . ARG A 1 243 ? 7.985 -2.052 -24.081 1.00 75.88 243 ARG A O 1
ATOM 1888 N N . GLN A 1 244 ? 8.743 -4.187 -24.044 1.00 65.12 244 GLN A N 1
ATOM 1889 C CA . GLN A 1 244 ? 10.108 -3.929 -23.585 1.00 65.12 244 GLN A CA 1
ATOM 1890 C C . GLN A 1 244 ? 10.150 -2.826 -22.523 1.00 65.12 244 GLN A C 1
ATOM 1892 O O . GLN A 1 244 ? 10.816 -1.816 -22.733 1.00 65.12 244 GLN A O 1
ATOM 1897 N N . THR A 1 245 ? 9.409 -2.995 -21.416 1.00 59.38 245 THR A N 1
ATOM 1898 C CA . THR A 1 245 ? 9.266 -1.962 -20.372 1.00 59.38 245 THR A CA 1
ATOM 1899 C C . THR A 1 245 ? 10.591 -1.701 -19.636 1.00 59.38 245 THR A C 1
ATOM 1901 O O . THR A 1 245 ? 10.779 -2.125 -18.489 1.00 59.38 245 THR A O 1
ATOM 1904 N N . TYR A 1 246 ? 11.525 -1.047 -20.326 1.00 57.38 246 TYR A N 1
ATOM 1905 C CA . TYR A 1 246 ? 12.883 -0.731 -19.919 1.00 57.38 246 TYR A CA 1
ATOM 1906 C C . TYR A 1 246 ? 13.299 0.727 -20.227 1.00 57.38 246 TYR A C 1
ATOM 1908 O O . TYR A 1 246 ? 14.469 1.042 -20.028 1.00 57.38 246 TYR A O 1
ATOM 1916 N N . SER A 1 247 ? 12.421 1.630 -20.694 1.00 55.06 247 SER A N 1
ATOM 1917 C CA . SER A 1 247 ? 12.779 3.002 -21.127 1.00 55.06 247 SER A CA 1
ATOM 1918 C C . SER A 1 247 ? 11.862 4.115 -20.573 1.00 55.06 247 SER A C 1
ATOM 1920 O O . SER A 1 247 ? 10.874 3.860 -19.893 1.00 55.06 247 SER A O 1
ATOM 1922 N N . GLN A 1 248 ? 12.161 5.398 -20.836 1.00 51.50 248 GLN A N 1
ATOM 1923 C CA . GLN A 1 248 ? 11.273 6.503 -20.415 1.00 51.50 248 GLN A CA 1
ATOM 1924 C C . GLN A 1 248 ? 9.879 6.454 -21.077 1.00 51.50 248 GLN A C 1
ATOM 1926 O O . GLN A 1 248 ? 8.914 6.917 -20.465 1.00 51.50 248 GLN A O 1
ATOM 1931 N N . ALA A 1 249 ? 9.766 5.848 -22.267 1.00 56.88 249 ALA A N 1
ATOM 1932 C CA . ALA A 1 249 ? 8.500 5.635 -22.975 1.00 56.88 249 ALA A CA 1
ATOM 1933 C C . ALA A 1 249 ? 7.544 4.690 -22.218 1.00 56.88 249 ALA A C 1
ATOM 1935 O O . ALA A 1 249 ? 6.334 4.713 -22.436 1.00 56.88 249 ALA A O 1
ATOM 1936 N N . ASP A 1 250 ? 8.054 3.920 -21.250 1.00 63.91 250 ASP A N 1
ATOM 1937 C CA . ASP A 1 250 ? 7.266 2.979 -20.452 1.00 63.91 250 ASP A CA 1
ATOM 1938 C C . ASP A 1 250 ? 6.150 3.654 -19.660 1.00 63.91 250 ASP A C 1
ATOM 1940 O O . ASP A 1 250 ? 5.137 3.026 -19.376 1.00 63.91 250 ASP A O 1
ATOM 1944 N N . ARG A 1 251 ? 6.319 4.928 -19.282 1.00 71.19 251 ARG A N 1
ATOM 1945 C CA . ARG A 1 251 ? 5.311 5.660 -18.501 1.00 71.19 251 ARG A CA 1
ATOM 1946 C C . ARG A 1 251 ? 4.021 5.848 -19.275 1.00 71.19 251 ARG A C 1
ATOM 1948 O O . ARG A 1 251 ? 2.954 5.711 -18.686 1.00 71.19 251 ARG A O 1
ATOM 1955 N N . GLU A 1 252 ? 4.139 6.177 -20.554 1.00 79.50 252 GLU A N 1
ATOM 1956 C CA . GLU A 1 252 ? 3.013 6.423 -21.453 1.00 79.50 252 GLU A CA 1
ATOM 1957 C C . GLU A 1 252 ? 2.350 5.102 -21.838 1.00 79.50 252 GLU A C 1
ATOM 1959 O O . GLU A 1 252 ? 1.132 4.992 -21.751 1.00 79.50 252 GLU A O 1
ATOM 1964 N N . ILE A 1 253 ? 3.154 4.056 -22.055 1.00 82.25 253 ILE A N 1
ATOM 1965 C CA . ILE A 1 253 ? 2.693 2.683 -22.307 1.00 82.25 253 ILE A CA 1
ATOM 1966 C C . ILE A 1 253 ? 1.711 2.177 -21.238 1.00 82.25 253 ILE A C 1
ATOM 1968 O O . ILE A 1 253 ? 0.799 1.401 -21.532 1.00 82.25 253 ILE A O 1
ATOM 1972 N N . MET A 1 254 ? 1.860 2.609 -19.981 1.00 88.44 254 MET A N 1
ATOM 1973 C CA . MET A 1 254 ? 0.932 2.219 -18.913 1.00 88.44 254 MET A CA 1
ATOM 1974 C C . MET A 1 254 ? -0.483 2.791 -19.102 1.00 88.44 254 MET A C 1
ATOM 1976 O O . MET A 1 254 ? -1.421 2.303 -18.464 1.00 88.44 254 MET A O 1
ATOM 1980 N N . TRP A 1 255 ? -0.638 3.822 -19.930 1.00 91.44 255 TRP A N 1
ATOM 1981 C CA . TRP A 1 255 ? -1.895 4.507 -20.236 1.00 91.44 255 TRP A CA 1
ATOM 1982 C C . TRP A 1 255 ? -2.483 4.140 -21.596 1.00 91.44 255 TRP A C 1
ATOM 1984 O O . TRP A 1 255 ? -3.655 4.434 -21.831 1.00 91.44 255 TRP A O 1
ATOM 1994 N N . ASP A 1 256 ? -1.715 3.464 -22.448 1.00 89.25 256 ASP A N 1
ATOM 1995 C CA . ASP A 1 256 ? -2.177 3.036 -23.762 1.00 89.25 256 ASP A CA 1
ATOM 1996 C C . ASP A 1 256 ? -3.351 2.061 -23.665 1.00 89.25 256 ASP A C 1
ATOM 1998 O O . ASP A 1 256 ? -3.356 1.106 -22.880 1.00 89.25 256 ASP A O 1
ATOM 2002 N N . LEU A 1 257 ? -4.336 2.296 -24.528 1.00 88.62 257 LEU A N 1
ATOM 2003 C CA . LEU A 1 257 ? -5.453 1.382 -24.762 1.00 88.62 257 LEU A CA 1
ATOM 2004 C C . LEU A 1 257 ? -5.282 0.582 -26.059 1.00 88.62 257 LEU A C 1
ATOM 2006 O O . LEU A 1 257 ? -5.907 -0.468 -26.201 1.00 88.62 257 LEU A O 1
ATOM 2010 N N . ASP A 1 258 ? -4.439 1.072 -26.971 1.00 85.31 258 ASP A N 1
ATOM 2011 C CA . ASP A 1 258 ? -4.046 0.403 -28.208 1.00 85.31 258 ASP A CA 1
ATOM 2012 C C . ASP A 1 258 ? -2.513 0.485 -28.365 1.00 85.31 258 ASP A C 1
ATO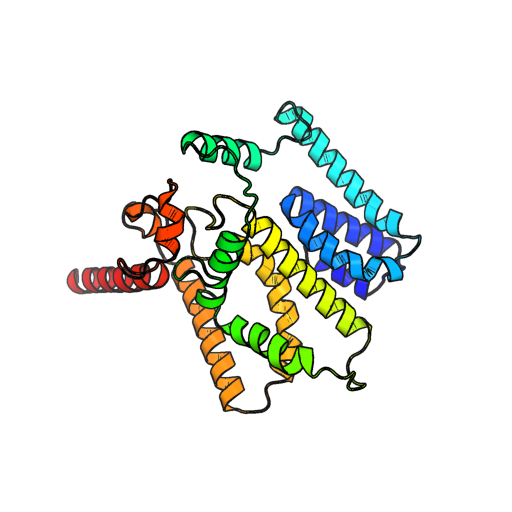M 2014 O O . ASP A 1 258 ? -1.986 1.597 -28.447 1.00 85.31 258 ASP A O 1
ATOM 2018 N N . PRO A 1 259 ? -1.764 -0.638 -28.333 1.00 80.81 259 PRO A N 1
ATOM 2019 C CA . PRO A 1 259 ? -2.231 -2.016 -28.136 1.00 80.81 259 PRO A CA 1
ATOM 2020 C C . PRO A 1 259 ? -2.976 -2.219 -26.801 1.00 80.81 259 PRO A C 1
ATOM 2022 O O . PRO A 1 259 ? -2.865 -1.379 -25.905 1.00 80.81 259 PRO A O 1
ATOM 2025 N N . PRO A 1 260 ? -3.704 -3.334 -26.608 1.00 90.00 260 PRO A N 1
ATOM 2026 C CA . PRO A 1 260 ? -4.503 -3.539 -25.406 1.00 90.00 260 PRO A CA 1
ATOM 2027 C C . PRO A 1 260 ? -3.674 -3.460 -24.107 1.00 90.00 260 PRO A C 1
ATOM 2029 O O . PRO A 1 260 ? -2.484 -3.820 -24.092 1.00 90.00 260 PRO A O 1
ATOM 2032 N N . PRO A 1 261 ? -4.294 -3.024 -22.995 1.00 92.62 261 PRO A N 1
ATOM 2033 C CA . PRO A 1 261 ? -3.662 -3.029 -21.679 1.00 92.62 261 PRO A CA 1
ATOM 2034 C C . PRO A 1 261 ? -3.415 -4.463 -21.194 1.00 92.62 261 PRO A C 1
ATOM 2036 O O . PRO A 1 261 ? -4.046 -5.406 -21.677 1.00 92.62 261 PRO A O 1
ATOM 2039 N N . GLN A 1 262 ? -2.530 -4.621 -20.204 1.00 92.44 262 GLN A N 1
ATOM 2040 C CA . GLN A 1 262 ? -2.023 -5.929 -19.755 1.00 92.44 262 GLN A CA 1
ATOM 2041 C C . GLN A 1 262 ? -3.135 -6.971 -19.511 1.00 92.44 262 GLN A C 1
ATOM 2043 O O . GLN A 1 262 ? -3.056 -8.074 -20.045 1.00 92.44 262 GLN A O 1
ATOM 2048 N N . ILE A 1 263 ? -4.205 -6.626 -18.784 1.00 93.62 263 ILE A N 1
ATOM 2049 C CA . ILE A 1 263 ? -5.318 -7.560 -18.518 1.00 93.62 263 ILE A CA 1
ATOM 2050 C C . ILE A 1 263 ? -5.961 -8.059 -19.819 1.00 93.62 263 ILE A C 1
ATOM 2052 O O . ILE A 1 263 ? -6.189 -9.254 -19.986 1.00 93.62 263 ILE A O 1
ATOM 2056 N N . VAL A 1 264 ? -6.252 -7.144 -20.747 1.00 93.00 264 VAL A N 1
ATOM 2057 C CA . VAL A 1 264 ? -6.940 -7.467 -22.004 1.00 93.00 264 VAL A CA 1
ATOM 2058 C C . VAL A 1 264 ? -6.029 -8.275 -22.921 1.00 93.00 264 VAL A C 1
ATOM 2060 O O . VAL A 1 264 ? -6.487 -9.235 -23.529 1.00 93.00 264 VAL A O 1
ATOM 2063 N N . HIS A 1 265 ? -4.744 -7.931 -22.984 1.00 90.56 265 HIS A N 1
ATOM 2064 C CA . HIS A 1 265 ? -3.756 -8.677 -23.757 1.00 90.56 265 HIS A CA 1
ATOM 2065 C C . HIS A 1 265 ? -3.715 -10.153 -23.347 1.00 90.56 265 HIS A C 1
ATOM 2067 O O . HIS A 1 265 ? -3.901 -11.028 -24.187 1.00 90.56 265 HIS A O 1
ATOM 2073 N N . HIS A 1 266 ? -3.597 -10.429 -22.046 1.00 88.50 266 HIS A N 1
ATOM 2074 C CA . HIS A 1 266 ? -3.548 -11.804 -21.552 1.00 88.50 266 HIS A CA 1
ATOM 2075 C C . HIS A 1 266 ? -4.876 -12.557 -21.712 1.00 88.50 266 HIS A C 1
ATOM 2077 O O . HIS A 1 266 ? -4.860 -13.752 -21.983 1.00 88.50 266 HIS A O 1
ATOM 2083 N N . LEU A 1 267 ? -6.028 -11.881 -21.629 1.00 89.06 267 LEU A N 1
ATOM 2084 C CA . LEU A 1 267 ? -7.320 -12.504 -21.957 1.00 89.06 267 LEU A CA 1
ATOM 2085 C C . LEU A 1 267 ? -7.411 -12.929 -23.431 1.00 89.06 267 LEU A C 1
ATOM 2087 O O . LEU A 1 267 ? -8.004 -13.962 -23.740 1.00 89.06 267 LEU A O 1
ATOM 2091 N N . LEU A 1 268 ? -6.852 -12.130 -24.344 1.00 86.88 268 LEU A N 1
ATOM 2092 C CA . LEU A 1 268 ? -6.845 -12.439 -25.774 1.00 86.88 268 LEU A CA 1
ATOM 2093 C C . LEU A 1 268 ? -5.869 -13.568 -26.112 1.00 86.88 268 LEU A C 1
ATOM 2095 O O . LEU A 1 268 ? -6.195 -14.408 -26.951 1.00 86.88 268 LEU A O 1
ATOM 2099 N N . ASP A 1 269 ? -4.711 -13.609 -25.457 1.00 80.69 269 ASP A N 1
ATOM 2100 C CA . ASP A 1 269 ? -3.731 -14.679 -25.654 1.00 80.69 269 ASP A CA 1
ATOM 2101 C C . ASP A 1 269 ? -4.219 -16.015 -25.090 1.00 80.69 269 ASP A C 1
ATOM 2103 O O . ASP A 1 269 ? -4.123 -17.027 -25.781 1.00 80.69 269 ASP A O 1
ATOM 2107 N N . PHE A 1 270 ? -4.860 -16.016 -23.916 1.00 74.12 270 PHE A N 1
ATOM 2108 C CA . PHE A 1 270 ? -5.448 -17.229 -23.335 1.00 74.12 270 PHE A CA 1
ATOM 2109 C C . PHE A 1 270 ? -6.448 -17.894 -24.293 1.00 74.12 270 PHE A C 1
ATOM 2111 O O . PHE A 1 270 ? -6.437 -19.106 -24.494 1.00 74.12 270 PHE A O 1
ATOM 2118 N N . ARG A 1 271 ? -7.265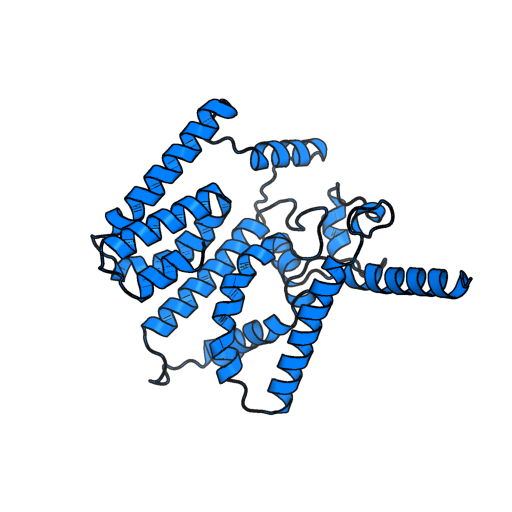 -17.082 -24.976 1.00 69.25 271 ARG A N 1
ATOM 2119 C CA . ARG A 1 271 ? -8.208 -17.565 -25.993 1.00 69.25 271 ARG A CA 1
ATOM 2120 C C . ARG A 1 271 ? -7.505 -18.201 -27.196 1.00 69.25 271 ARG A C 1
ATOM 2122 O O . ARG A 1 271 ? -8.006 -19.173 -27.751 1.00 69.25 271 ARG A O 1
ATOM 2129 N N . ARG A 1 272 ? -6.359 -17.656 -27.616 1.00 71.25 272 ARG A N 1
ATOM 2130 C CA . ARG A 1 272 ? -5.577 -18.202 -28.738 1.00 71.25 272 ARG A CA 1
ATOM 2131 C C . ARG A 1 272 ? -4.934 -19.536 -28.380 1.00 71.25 272 ARG A C 1
ATOM 2133 O O . ARG A 1 272 ? -4.905 -20.420 -29.229 1.00 71.25 272 ARG A O 1
ATOM 2140 N N . GLU A 1 273 ? -4.433 -19.685 -27.156 1.00 67.19 273 GLU A N 1
ATOM 2141 C CA . GLU A 1 273 ? -3.864 -20.952 -26.685 1.00 67.19 273 GLU A CA 1
ATOM 2142 C C . GLU A 1 273 ? -4.928 -22.047 -26.595 1.00 67.19 273 GLU A C 1
ATOM 2144 O O . GLU A 1 273 ? -4.702 -23.146 -27.097 1.00 67.19 273 GLU A O 1
ATOM 2149 N N . GLU A 1 274 ? -6.115 -21.738 -26.062 1.00 61.97 274 GLU A N 1
ATOM 2150 C CA . GLU A 1 274 ? -7.246 -22.671 -26.088 1.00 61.97 274 GLU A CA 1
ATOM 2151 C C . GLU A 1 274 ? -7.605 -23.065 -27.528 1.00 61.97 274 GLU A C 1
ATOM 2153 O O . GLU A 1 274 ? -7.671 -24.254 -27.837 1.00 61.97 274 GLU A O 1
ATOM 2158 N N . ASP A 1 275 ? -7.755 -22.098 -28.442 1.00 59.84 275 ASP A N 1
ATOM 2159 C CA . ASP A 1 275 ? -8.060 -22.376 -29.852 1.00 59.84 275 ASP A CA 1
ATOM 2160 C C . ASP A 1 275 ? -6.995 -23.268 -30.519 1.00 59.84 275 ASP A C 1
ATOM 2162 O O . ASP A 1 275 ? -7.332 -24.112 -31.353 1.00 59.84 275 ASP A O 1
ATOM 2166 N N . LEU A 1 276 ? -5.714 -23.113 -30.169 1.00 60.53 276 LEU A N 1
ATOM 2167 C CA . LEU A 1 276 ? -4.625 -23.948 -30.684 1.00 60.53 276 LEU A CA 1
ATOM 2168 C C . LEU A 1 276 ? -4.658 -25.364 -30.103 1.00 60.53 276 LEU A C 1
ATOM 2170 O O . LEU A 1 276 ? -4.493 -26.318 -30.859 1.00 60.53 276 LEU A O 1
ATOM 2174 N N . VAL A 1 277 ? -4.931 -25.520 -28.806 1.00 60.59 277 VAL A N 1
ATOM 2175 C CA . VAL A 1 277 ? -5.075 -26.834 -28.155 1.00 60.59 277 VAL A CA 1
ATOM 2176 C C . VAL A 1 277 ? -6.299 -27.583 -28.690 1.00 60.59 277 VAL A C 1
ATOM 2178 O O . VAL A 1 277 ? -6.218 -28.780 -28.954 1.00 60.59 277 VAL A O 1
ATOM 2181 N N . PHE A 1 278 ? -7.415 -26.891 -28.936 1.00 55.59 278 PHE A N 1
ATOM 2182 C CA . PHE A 1 278 ? -8.619 -27.495 -29.516 1.00 55.59 278 PHE A CA 1
ATOM 2183 C C . PHE A 1 278 ? -8.481 -27.809 -31.015 1.00 55.59 278 PHE A C 1
ATOM 2185 O O . PHE A 1 278 ? -9.101 -28.758 -31.495 1.00 55.59 278 PHE A O 1
ATOM 2192 N N . ARG A 1 279 ? -7.670 -27.051 -31.768 1.00 53.69 279 ARG A N 1
ATOM 2193 C CA . ARG A 1 279 ? -7.363 -27.348 -33.182 1.00 53.69 279 ARG A CA 1
ATOM 2194 C C . ARG A 1 279 ? -6.295 -28.423 -33.354 1.00 53.69 279 ARG A C 1
ATOM 2196 O O . ARG A 1 279 ? -6.302 -29.098 -34.377 1.00 53.69 279 ARG A O 1
ATOM 2203 N N . ALA A 1 280 ? -5.417 -28.599 -32.371 1.00 52.78 280 ALA A N 1
ATOM 2204 C CA . ALA A 1 280 ? -4.419 -29.663 -32.319 1.00 52.78 280 ALA A CA 1
ATOM 2205 C C . ALA A 1 280 ? -4.969 -30.965 -31.700 1.00 52.78 280 ALA A C 1
ATOM 2207 O O . ALA A 1 280 ? -4.215 -31.714 -31.082 1.00 52.78 280 ALA A O 1
ATOM 2208 N N . GLY A 1 281 ? -6.279 -31.221 -31.842 1.00 46.56 281 GLY A N 1
ATOM 2209 C CA . GLY A 1 281 ? -6.905 -32.476 -31.418 1.00 46.56 281 GLY A CA 1
ATOM 2210 C C . GLY A 1 281 ? -6.184 -33.719 -31.977 1.00 46.56 281 GLY A C 1
ATOM 2211 O O . GLY A 1 281 ? -5.518 -33.607 -33.006 1.00 46.56 281 GLY A O 1
ATOM 2212 N N . PRO A 1 282 ? -6.313 -34.861 -31.275 1.00 48.72 282 PRO A N 1
ATOM 2213 C CA . PRO A 1 282 ? -5.379 -35.997 -31.267 1.00 48.72 282 PRO A CA 1
ATOM 2214 C C . PRO A 1 282 ? -5.020 -36.593 -32.631 1.00 48.72 282 PRO A C 1
ATOM 2216 O O . PRO A 1 282 ? -5.906 -36.656 -33.513 1.00 48.72 282 PRO A O 1
#

Secondary structure (DSSP, 8-state):
-THHHHHHHH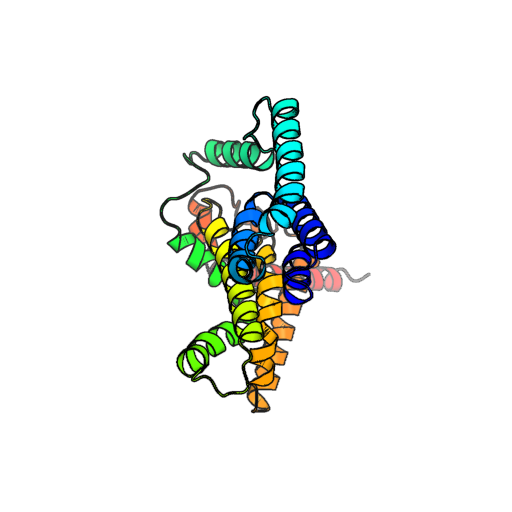H-TT-HHHHHHHHHHHHHHHHH-GGGHHHHHHHHGGGHHHHGGGHHHHHHHHHHHHHHHHHHHHHHHSSTT--HHHHHHHHHHHTTT-S-SB-S--HHHHHHHHH-TTT-HHHH-GGGHHHHHHHHHTTTT----TTS-HHHHHHHHHHHHHHHHHHHHHHTBTTTT-SSSSS-GGGGGGHHHHHHHSHHHHHH--SHHHHHHHHHHHHHHHHHHHHHHHS-SSSTTSHHHHTT--STTHHHHTT--SSPPHHHHHHHHHHHHHHHHHHT--

Radius of gyration: 21.7 Å; chains: 1; bounding box: 60×51×62 Å